Protein AF-A0A0B6ZJZ0-F1 (afdb_monomer)

Secondary structure (DSSP, 8-state):
-HHHHHHHHHHHHHHHHHHHHHHHHHHHHHHHHHHHHHHHHHHHHHHHHHHHHHHHHHHHHHHHTTSSS------------PPPPP-----------------------------HHHHHHHSHHHHHHHHHHHHHHHHHHHHHHHHHHHSS-PPP----TT--HHHHHHHHHHHHHGGGS-------HHHHHHHHHHHHHHHHS-----S--SS-------TTGGGG--SS--S----EEEEETTEEEEPP--

Radius of gyration: 42.78 Å; Cα contacts (8 Å, |Δi|>4): 34; chains: 1; bounding box: 79×62×147 Å

pLDDT: mean 70.35, std 21.59, range [28.28, 96.56]

Organism: NCBI:txid1028688

Foldseek 3Di:
DVVVVVVVVVVVVVVVVVVVVVVVVVVVVVVVVVVVVVVVVVVVVVVVVVVVVVVVVVVVVVVVVVPDDDDDDDDDDDDDDDDDDDDDDDDDDDDDDDDDDDDDDPPPPPDPPQPPVNVVCVDPVNVVVVVVVVVVVVVVVVVQCVDVVPDVDDDDDDDDPPDDPVRVVVVVVCVVCVVVPDDPPDCDVVNVVVVVVVVVVVVPPPPPPPPDPDDDPDDPDDPCPVVPPDPDPDPDDQDWDCPDPPDIDRDDDD

Solvent-accessible surface area (backbone atoms only — not comparable to full-atom values): 16770 Å² total; per-residue (Å²): 113,73,67,64,54,54,53,50,52,52,52,53,53,48,53,52,53,51,53,51,50,51,52,53,53,51,52,51,51,51,50,50,52,55,48,54,51,53,50,52,50,52,53,51,56,50,50,51,50,50,53,51,50,52,51,51,50,57,52,56,54,59,58,58,73,71,71,80,81,81,90,87,81,91,84,84,89,84,80,88,82,85,84,87,80,87,83,83,89,82,88,89,85,88,83,91,84,85,89,80,94,75,94,71,81,83,71,80,73,78,69,75,79,72,48,73,65,56,56,52,50,69,35,70,68,44,46,55,49,50,52,50,50,53,51,45,53,53,52,48,53,52,50,51,51,54,47,50,74,75,40,97,57,78,87,86,83,82,83,62,94,86,50,53,73,67,57,52,50,52,53,50,51,54,59,67,43,56,86,71,56,82,75,72,89,70,87,45,71,68,55,51,52,50,54,49,51,52,52,50,50,60,71,67,51,76,83,81,79,83,81,78,92,83,87,76,98,81,74,90,77,63,88,68,65,77,83,68,76,82,76,87,85,55,97,78,70,78,48,67,41,79,83,47,92,97,42,81,40,84,46,76,95,124

Structure (mmCIF, N/CA/C/O backbone):
data_AF-A0A0B6ZJZ0-F1
#
_entry.id   AF-A0A0B6ZJZ0-F1
#
loop_
_atom_site.group_PDB
_atom_site.id
_atom_site.type_symbol
_atom_site.label_atom_id
_atom_site.label_alt_id
_atom_site.label_comp_id
_atom_site.label_asym_id
_atom_site.label_entity_id
_atom_site.label_seq_id
_atom_site.pdbx_PDB_ins_code
_atom_site.Cartn_x
_atom_site.Cartn_y
_atom_site.Cartn_z
_atom_site.occupancy
_atom_site.B_iso_or_equiv
_atom_site.auth_seq_id
_atom_site.auth_comp_id
_atom_site.auth_asym_id
_atom_site.auth_atom_id
_atom_site.pdbx_PDB_model_num
ATOM 1 N N . MET A 1 1 ? 23.563 -2.157 -76.005 1.00 57.56 1 MET A N 1
ATOM 2 C CA . MET A 1 1 ? 24.097 -1.584 -74.747 1.00 57.56 1 MET A CA 1
ATOM 3 C C . MET A 1 1 ? 23.326 -0.360 -74.259 1.00 57.56 1 MET A C 1
ATOM 5 O O . MET A 1 1 ? 22.867 -0.411 -73.133 1.00 57.56 1 MET A O 1
ATOM 9 N N . LYS A 1 2 ? 23.088 0.682 -75.071 1.00 56.66 2 LYS A N 1
ATOM 10 C CA . LYS A 1 2 ? 22.465 1.944 -74.606 1.00 56.66 2 LYS A CA 1
ATOM 11 C C . LYS A 1 2 ? 21.063 1.828 -73.961 1.00 56.66 2 LYS A C 1
ATOM 13 O O . LYS A 1 2 ? 20.798 2.549 -73.013 1.00 56.66 2 LYS A O 1
ATOM 18 N N . ARG A 1 3 ? 20.193 0.904 -74.406 1.00 58.00 3 ARG A N 1
ATOM 19 C CA . ARG A 1 3 ? 18.860 0.687 -73.788 1.00 58.00 3 ARG A CA 1
ATOM 20 C C . ARG A 1 3 ? 18.915 0.150 -72.353 1.00 58.00 3 ARG A C 1
ATOM 22 O O . ARG A 1 3 ? 18.163 0.626 -71.523 1.00 58.00 3 ARG A O 1
ATOM 29 N N . ARG A 1 4 ? 19.832 -0.779 -72.054 1.00 63.31 4 ARG A N 1
ATOM 30 C CA . ARG A 1 4 ? 19.954 -1.372 -70.707 1.00 63.31 4 ARG A CA 1
ATOM 31 C C . ARG A 1 4 ? 20.495 -0.384 -69.671 1.00 63.31 4 ARG A C 1
ATOM 33 O O . ARG A 1 4 ? 20.166 -0.505 -68.504 1.00 63.31 4 ARG A O 1
ATOM 40 N N . VAL A 1 5 ? 21.312 0.578 -70.104 1.00 66.19 5 VAL A N 1
ATOM 41 C CA . VAL A 1 5 ? 21.825 1.647 -69.231 1.00 66.19 5 VAL A CA 1
ATOM 42 C C . VAL A 1 5 ? 20.705 2.637 -68.898 1.00 66.19 5 VAL A C 1
ATOM 44 O O . VAL A 1 5 ? 20.477 2.916 -67.733 1.00 66.19 5 VAL A O 1
ATOM 47 N N . LEU A 1 6 ? 19.921 3.053 -69.900 1.00 65.50 6 LEU A N 1
ATOM 48 C CA . LEU A 1 6 ? 18.738 3.899 -69.690 1.00 65.50 6 LEU A CA 1
ATOM 49 C C . LEU A 1 6 ? 17.677 3.235 -68.794 1.00 65.50 6 LEU A C 1
ATOM 51 O O . LEU A 1 6 ? 17.095 3.902 -67.950 1.00 65.50 6 LEU A O 1
ATOM 55 N N . GLU A 1 7 ? 17.436 1.930 -68.944 1.00 71.31 7 GLU A N 1
ATOM 56 C CA . GLU A 1 7 ? 16.511 1.184 -68.074 1.00 71.31 7 GLU A CA 1
ATOM 57 C C . GLU A 1 7 ? 17.023 1.073 -66.628 1.00 71.31 7 GLU A C 1
ATOM 59 O O . GLU A 1 7 ? 16.230 1.155 -65.692 1.00 71.31 7 GLU A O 1
ATOM 64 N N . ALA A 1 8 ? 18.337 0.924 -66.427 1.00 72.50 8 ALA A N 1
ATOM 65 C CA . ALA A 1 8 ? 18.936 0.908 -65.094 1.00 72.50 8 ALA A CA 1
ATOM 66 C C . ALA A 1 8 ? 18.857 2.284 -64.409 1.00 72.50 8 ALA A C 1
ATOM 68 O O . ALA A 1 8 ? 18.552 2.350 -63.219 1.00 72.50 8 ALA A O 1
ATOM 69 N N . ASP A 1 9 ? 19.054 3.370 -65.159 1.00 74.81 9 ASP A N 1
ATOM 70 C CA . ASP A 1 9 ? 18.952 4.738 -64.638 1.00 74.81 9 ASP A CA 1
ATOM 71 C C . ASP A 1 9 ? 17.509 5.104 -64.254 1.00 74.81 9 ASP A C 1
ATOM 73 O O . ASP A 1 9 ? 17.285 5.694 -63.197 1.00 74.81 9 ASP A O 1
ATOM 77 N N . VAL A 1 10 ? 16.518 4.694 -65.058 1.00 80.38 10 VAL A N 1
ATOM 78 C CA . VAL A 1 10 ? 15.089 4.881 -64.739 1.00 80.38 10 VAL A CA 1
ATOM 79 C C . VAL A 1 10 ? 14.702 4.082 -63.494 1.00 80.38 10 VAL A C 1
ATOM 81 O O . VAL A 1 10 ? 14.087 4.634 -62.585 1.00 80.38 10 VAL A O 1
ATOM 84 N N . LYS A 1 11 ? 15.138 2.822 -63.384 1.00 80.44 11 LYS A N 1
ATOM 85 C CA . LYS A 1 11 ? 14.854 1.982 -62.211 1.00 80.44 11 LYS A CA 1
ATOM 86 C C . LYS A 1 11 ? 15.496 2.526 -60.928 1.00 80.44 11 LYS A C 1
ATOM 88 O O . LYS A 1 11 ? 14.917 2.421 -59.851 1.00 80.44 11 LYS A O 1
ATOM 93 N N . ASN A 1 12 ? 16.679 3.131 -61.031 1.00 78.94 12 ASN A N 1
ATOM 94 C CA . ASN A 1 12 ? 17.350 3.775 -59.901 1.00 78.94 12 ASN A CA 1
ATOM 95 C C . ASN A 1 12 ? 16.649 5.088 -59.489 1.00 78.94 12 ASN A C 1
ATOM 97 O O . ASN A 1 12 ? 16.501 5.376 -58.301 1.00 78.94 12 ASN A O 1
ATOM 101 N N . GLN A 1 13 ? 16.143 5.865 -60.456 1.00 76.50 13 GLN A N 1
ATOM 102 C CA . GLN A 1 13 ? 15.297 7.028 -60.162 1.00 76.50 13 GLN A CA 1
ATOM 103 C C . GLN A 1 13 ? 13.972 6.634 -59.499 1.00 76.50 13 GLN A C 1
ATOM 105 O O . GLN A 1 13 ? 13.567 7.282 -58.536 1.00 76.50 13 GLN A O 1
ATOM 110 N N . GLU A 1 14 ? 13.324 5.562 -59.954 1.00 82.00 14 GLU A N 1
ATOM 111 C CA . GLU A 1 14 ? 12.090 5.047 -59.351 1.00 82.00 14 GLU A CA 1
ATOM 112 C C . GLU A 1 14 ? 12.315 4.553 -57.917 1.00 82.00 14 GLU A C 1
ATOM 114 O O . GLU A 1 14 ? 11.553 4.925 -57.029 1.00 82.00 14 GLU A O 1
ATOM 119 N N . ALA A 1 15 ? 13.407 3.824 -57.655 1.00 82.25 15 ALA A N 1
ATOM 120 C CA . ALA A 1 15 ? 13.757 3.371 -56.307 1.00 82.25 15 ALA A CA 1
ATOM 121 C C . ALA A 1 15 ? 14.009 4.538 -55.333 1.00 82.25 15 ALA A C 1
ATOM 123 O O . ALA A 1 15 ? 13.606 4.480 -54.171 1.00 82.25 15 ALA A O 1
ATOM 124 N N . ARG A 1 16 ? 14.623 5.635 -55.802 1.00 80.56 16 ARG A N 1
ATOM 125 C CA . ARG A 1 16 ? 14.784 6.858 -54.995 1.00 80.56 16 ARG A CA 1
ATOM 126 C C . ARG A 1 16 ? 13.447 7.523 -54.671 1.00 80.56 16 ARG A C 1
ATOM 128 O O . ARG A 1 16 ? 13.239 7.921 -53.529 1.00 80.56 16 ARG A O 1
ATOM 135 N N . ILE A 1 17 ? 12.552 7.632 -55.653 1.00 85.38 17 ILE A N 1
ATOM 136 C CA . ILE A 1 17 ? 11.227 8.246 -55.473 1.00 85.38 17 ILE A CA 1
ATOM 137 C C . ILE A 1 17 ? 10.349 7.386 -54.554 1.00 85.38 17 ILE A C 1
ATOM 139 O O . ILE A 1 17 ? 9.601 7.917 -53.735 1.00 85.38 17 ILE A O 1
ATOM 143 N N . GLU A 1 18 ? 10.434 6.062 -54.663 1.00 84.06 18 GLU A N 1
ATOM 144 C CA . GLU A 1 18 ? 9.687 5.137 -53.812 1.00 84.06 18 GLU A CA 1
ATOM 145 C C . GLU A 1 18 ? 10.181 5.168 -52.359 1.00 84.06 18 GLU A C 1
ATOM 147 O O . GLU A 1 18 ? 9.358 5.242 -51.446 1.00 84.06 18 GLU A O 1
ATOM 152 N N . GLY A 1 19 ? 11.497 5.235 -52.133 1.00 84.19 19 GLY A N 1
ATOM 153 C CA . GLY A 1 19 ? 12.059 5.421 -50.792 1.00 84.19 19 GLY A CA 1
ATOM 154 C C . GLY A 1 19 ? 11.643 6.748 -50.146 1.00 84.19 19 GLY A C 1
ATOM 155 O O . GLY A 1 19 ? 11.281 6.786 -48.972 1.00 84.19 19 GLY A O 1
ATOM 156 N N . GLU A 1 20 ? 11.618 7.839 -50.915 1.00 84.62 20 GLU A N 1
ATOM 157 C CA . GLU A 1 20 ? 11.159 9.144 -50.421 1.00 84.62 20 GLU A CA 1
ATOM 158 C C . GLU A 1 20 ? 9.655 9.134 -50.090 1.00 84.62 20 GLU A C 1
ATOM 160 O O . GLU A 1 20 ? 9.242 9.658 -49.056 1.00 84.62 20 GLU A O 1
ATOM 165 N N . ARG A 1 21 ? 8.832 8.447 -50.894 1.00 87.81 21 ARG A N 1
ATOM 166 C CA . ARG A 1 21 ? 7.401 8.242 -50.604 1.00 87.81 21 ARG A CA 1
ATOM 167 C C . ARG A 1 21 ? 7.161 7.424 -49.339 1.00 87.81 21 ARG A C 1
ATOM 169 O O . ARG A 1 21 ? 6.240 7.746 -48.592 1.00 87.81 21 ARG A O 1
ATOM 176 N N . GLN A 1 22 ? 7.965 6.391 -49.090 1.00 83.81 22 GLN A N 1
ATOM 177 C CA . GLN A 1 22 ? 7.858 5.588 -47.869 1.00 83.81 22 GLN A CA 1
ATOM 178 C C . GLN A 1 22 ? 8.183 6.416 -46.623 1.00 83.81 22 GLN A C 1
ATOM 180 O O . GLN A 1 22 ? 7.431 6.363 -45.653 1.00 83.81 22 GLN A O 1
ATOM 185 N N . ARG A 1 23 ? 9.221 7.260 -46.681 1.00 87.31 23 ARG A N 1
ATOM 186 C CA . ARG A 1 23 ? 9.562 8.178 -45.582 1.00 87.31 23 ARG A CA 1
ATOM 187 C C . ARG A 1 23 ? 8.456 9.189 -45.291 1.00 87.31 23 ARG A C 1
ATOM 189 O O . ARG A 1 23 ? 8.123 9.405 -44.132 1.00 87.31 23 ARG A O 1
ATOM 196 N N . ILE A 1 24 ? 7.853 9.771 -46.329 1.00 90.25 24 ILE A N 1
ATOM 197 C CA . ILE A 1 24 ? 6.736 10.717 -46.168 1.00 90.25 24 ILE A CA 1
ATOM 198 C C . ILE A 1 24 ? 5.527 10.028 -45.520 1.00 90.25 24 ILE A C 1
ATOM 200 O O . ILE A 1 24 ? 4.909 10.592 -44.620 1.00 90.25 24 ILE A O 1
ATOM 204 N N . LEU A 1 25 ? 5.210 8.798 -45.937 1.00 90.69 25 LEU A N 1
ATOM 205 C CA . LEU A 1 25 ? 4.110 8.023 -45.362 1.00 90.69 25 LEU A CA 1
ATOM 206 C C . LEU A 1 25 ? 4.360 7.690 -43.882 1.00 90.69 25 LEU A C 1
ATOM 208 O O . LEU A 1 25 ? 3.442 7.742 -43.069 1.00 90.69 25 LEU A O 1
ATOM 212 N N . GLU A 1 26 ? 5.594 7.344 -43.522 1.00 88.75 26 GLU A N 1
ATOM 213 C CA . GLU A 1 26 ? 5.973 7.034 -42.143 1.00 88.75 26 GLU A CA 1
ATOM 214 C C . GLU A 1 26 ? 5.933 8.279 -41.244 1.00 88.75 26 GLU A C 1
ATOM 216 O O . GLU A 1 26 ? 5.357 8.230 -40.157 1.00 88.75 26 GLU A O 1
ATOM 221 N N . GLU A 1 27 ? 6.425 9.423 -41.728 1.00 90.12 27 GLU A N 1
ATOM 222 C CA . GLU A 1 27 ? 6.302 10.707 -41.029 1.00 90.12 27 GLU A CA 1
ATOM 223 C C . GLU A 1 27 ? 4.839 11.130 -40.829 1.00 90.12 27 GLU A C 1
ATOM 225 O O . GLU A 1 27 ? 4.487 11.667 -39.778 1.00 90.12 27 GLU A O 1
ATOM 230 N N . GLU A 1 28 ? 3.966 10.886 -41.809 1.00 90.56 28 GLU A N 1
ATOM 231 C CA . GLU A 1 28 ? 2.532 11.170 -41.693 1.00 90.56 28 GLU A CA 1
ATOM 232 C C . GLU A 1 28 ? 1.855 10.258 -40.658 1.00 90.56 28 GLU A C 1
ATOM 234 O O . GLU A 1 28 ? 1.052 10.728 -39.849 1.00 90.56 28 GLU A O 1
ATOM 239 N N . ARG A 1 29 ? 2.229 8.971 -40.606 1.00 91.25 29 ARG A N 1
ATOM 240 C CA . ARG A 1 29 ? 1.744 8.039 -39.573 1.00 91.25 29 ARG A CA 1
ATOM 241 C C . ARG A 1 29 ? 2.210 8.443 -38.179 1.00 91.25 29 ARG A C 1
ATOM 243 O O . ARG A 1 29 ? 1.407 8.394 -37.250 1.00 91.25 29 ARG A O 1
ATOM 250 N N . LEU A 1 30 ? 3.459 8.883 -38.043 1.00 91.94 30 LEU A N 1
ATOM 251 C CA . LEU A 1 30 ? 4.007 9.349 -36.771 1.00 91.94 30 LEU A CA 1
ATOM 252 C C . LEU A 1 30 ? 3.313 10.636 -36.296 1.00 91.94 30 LEU A C 1
ATOM 254 O O . LEU A 1 30 ? 2.947 10.750 -35.129 1.00 91.94 30 LEU A O 1
ATOM 258 N N . LYS A 1 31 ? 3.072 11.590 -37.207 1.00 91.94 31 LYS A N 1
ATOM 259 C CA . LYS A 1 31 ? 2.326 12.822 -36.898 1.00 91.94 31 LYS A CA 1
ATOM 260 C C . LYS A 1 31 ? 0.897 12.525 -36.464 1.00 91.94 31 LYS A C 1
ATOM 262 O O . LYS A 1 31 ? 0.447 13.095 -35.476 1.00 91.94 31 LYS A O 1
ATOM 267 N N . LYS A 1 32 ? 0.217 11.609 -37.157 1.00 93.56 32 LYS A N 1
ATOM 268 C CA . LYS A 1 32 ? -1.142 11.198 -36.802 1.00 93.56 32 LYS A CA 1
ATOM 269 C C . LYS A 1 32 ? -1.198 10.524 -35.428 1.00 93.56 32 LYS A C 1
ATOM 271 O O . LYS A 1 32 ? -2.075 10.856 -34.643 1.00 93.56 32 LYS A O 1
ATOM 276 N N . ALA A 1 33 ? -0.244 9.645 -35.115 1.00 92.06 33 ALA A N 1
ATOM 277 C CA . ALA A 1 33 ? -0.156 9.011 -33.798 1.00 92.06 33 ALA A CA 1
ATOM 278 C C . ALA A 1 33 ? 0.090 10.038 -32.678 1.00 92.06 33 ALA A C 1
ATOM 280 O O . ALA A 1 33 ? -0.565 9.993 -31.643 1.00 92.06 33 ALA A O 1
ATOM 281 N N . MET A 1 34 ? 0.975 11.013 -32.909 1.00 91.38 34 MET A N 1
ATOM 282 C CA . MET A 1 34 ? 1.235 12.091 -31.948 1.00 91.38 34 MET A CA 1
ATOM 283 C C . MET A 1 34 ? 0.016 13.009 -31.750 1.00 91.38 34 MET A C 1
ATOM 285 O O . MET A 1 34 ? -0.198 13.529 -30.657 1.00 91.38 34 MET A O 1
ATOM 289 N N . GLU A 1 35 ? -0.766 13.263 -32.800 1.00 91.88 35 GLU A N 1
ATOM 290 C CA . GLU A 1 35 ? -1.995 14.058 -32.711 1.00 91.88 35 GLU A CA 1
ATOM 291 C C . GLU A 1 35 ? -3.098 13.317 -31.944 1.00 91.88 35 GLU A C 1
ATOM 293 O O . GLU A 1 35 ? -3.709 13.905 -31.055 1.00 91.88 35 GLU A O 1
ATOM 298 N N . GLU A 1 36 ? -3.275 12.020 -32.204 1.00 91.06 36 GLU A N 1
ATOM 299 C CA . GLU A 1 36 ? -4.212 11.150 -31.480 1.00 91.06 36 GLU A CA 1
ATOM 300 C C . GLU A 1 36 ? -3.843 11.027 -29.992 1.00 91.06 36 GLU A C 1
ATOM 302 O O . GLU A 1 36 ? -4.708 11.100 -29.121 1.00 91.06 36 GLU A O 1
ATOM 307 N N . GLU A 1 37 ? -2.551 10.934 -29.671 1.00 89.50 37 GLU A N 1
ATOM 308 C CA . GLU A 1 37 ? -2.076 10.923 -28.286 1.00 89.50 37 GLU A CA 1
ATOM 309 C C . GLU A 1 37 ? -2.297 12.270 -27.581 1.00 89.50 37 GLU A C 1
ATOM 311 O O . GLU A 1 37 ? -2.734 12.303 -26.431 1.00 89.50 37 GLU A O 1
ATOM 316 N N . LYS A 1 38 ? -2.087 13.394 -28.279 1.00 91.69 38 LYS A N 1
ATOM 317 C CA . LYS A 1 38 ? -2.411 14.730 -27.750 1.00 91.69 38 LYS A CA 1
ATOM 318 C C . LYS A 1 38 ? -3.908 14.919 -27.523 1.00 91.69 38 LYS A C 1
ATOM 320 O O . LYS A 1 38 ? -4.286 15.566 -26.550 1.00 91.69 38 LYS A O 1
ATOM 325 N N . GLU A 1 39 ? -4.756 14.400 -28.405 1.00 92.62 39 GLU A N 1
ATOM 326 C CA . GLU A 1 39 ? -6.210 14.439 -28.232 1.00 92.62 39 GLU A CA 1
ATOM 327 C C . GLU A 1 39 ? -6.643 13.577 -27.042 1.00 92.62 39 GLU A C 1
ATOM 329 O O . GLU A 1 39 ? -7.400 14.040 -26.189 1.00 92.62 39 GLU A O 1
ATOM 334 N N . ARG A 1 40 ? -6.074 12.374 -26.909 1.00 89.94 40 ARG A N 1
ATOM 335 C CA . ARG A 1 40 ? -6.298 11.498 -25.755 1.00 89.94 40 ARG A CA 1
ATOM 336 C C . ARG A 1 40 ? -5.865 12.152 -24.443 1.00 89.94 40 ARG A C 1
ATOM 338 O O . ARG A 1 40 ? -6.597 12.065 -23.463 1.00 89.94 40 ARG A O 1
ATOM 345 N N . GLN A 1 41 ? -4.729 12.847 -24.431 1.00 87.12 41 GLN A N 1
ATOM 346 C CA . GLN A 1 41 ? -4.270 13.580 -23.252 1.00 87.12 41 GLN A CA 1
ATOM 347 C C . GLN A 1 41 ? -5.219 14.732 -22.893 1.00 87.12 41 GLN A C 1
ATOM 349 O O . GLN A 1 41 ? -5.564 14.899 -21.731 1.00 87.12 41 GLN A O 1
ATOM 354 N N . ARG A 1 42 ? -5.715 15.484 -23.884 1.00 91.94 42 ARG A N 1
ATOM 355 C CA . ARG A 1 42 ? -6.694 16.558 -23.647 1.00 91.94 42 ARG A CA 1
ATOM 356 C C . ARG A 1 42 ? -8.008 16.050 -23.060 1.00 91.94 42 ARG A C 1
ATOM 358 O O . ARG A 1 42 ? -8.566 16.726 -22.204 1.00 91.94 42 ARG A O 1
ATOM 365 N N . LEU A 1 43 ? -8.489 14.891 -23.512 1.00 92.56 43 LEU A N 1
ATOM 366 C CA . LEU A 1 43 ? -9.698 14.272 -22.964 1.00 92.56 43 LEU A CA 1
ATOM 367 C C . LEU A 1 43 ? -9.505 13.854 -21.501 1.00 92.56 43 LEU A C 1
ATOM 369 O O . LEU A 1 43 ? -10.396 14.085 -20.690 1.00 92.56 43 LEU A O 1
ATOM 373 N N . LEU A 1 44 ? -8.337 13.302 -21.156 1.00 90.94 44 LEU A N 1
ATOM 374 C CA . LEU A 1 44 ? -8.000 12.959 -19.771 1.00 90.94 44 LEU A CA 1
ATOM 375 C C . LEU A 1 44 ? -7.916 14.207 -18.881 1.00 90.94 44 LEU A C 1
ATOM 377 O O . LEU A 1 44 ? -8.492 14.217 -17.798 1.00 90.94 44 LEU A O 1
ATOM 381 N N . ASP A 1 45 ? -7.276 15.279 -19.356 1.00 90.12 45 ASP A N 1
ATOM 382 C CA . ASP A 1 45 ? -7.175 16.540 -18.610 1.00 90.12 45 ASP A CA 1
ATOM 383 C C . ASP A 1 45 ? -8.559 17.209 -18.411 1.00 90.12 45 ASP A C 1
ATOM 385 O O . ASP A 1 45 ? -8.799 17.891 -17.410 1.00 90.12 45 ASP A O 1
ATOM 389 N N . GLU A 1 46 ? -9.483 17.051 -19.368 1.00 90.56 46 GLU A N 1
ATOM 390 C CA . GLU A 1 46 ? -10.865 17.542 -19.265 1.00 90.56 46 GLU A CA 1
ATOM 391 C C . GLU A 1 46 ? -11.701 16.701 -18.287 1.00 90.56 46 GLU A C 1
ATOM 393 O O . GLU A 1 46 ? -12.448 17.264 -17.482 1.00 90.56 46 GLU A O 1
ATOM 398 N N . GLU A 1 47 ? -11.534 15.377 -18.296 1.00 88.94 47 GLU A N 1
ATOM 399 C CA . GLU A 1 47 ? -12.164 14.460 -17.339 1.00 88.94 47 GLU A CA 1
ATOM 400 C C . GLU A 1 47 ? -11.665 14.704 -15.906 1.00 88.94 47 GLU A C 1
ATOM 402 O O . GLU A 1 47 ? -12.472 14.785 -14.978 1.00 88.94 47 GLU A O 1
ATOM 407 N N . GLU A 1 48 ? -10.359 14.915 -15.722 1.00 88.12 48 GLU A N 1
ATOM 408 C CA . GLU A 1 48 ? -9.767 15.240 -14.421 1.00 88.12 48 GLU A CA 1
ATOM 409 C C . GLU A 1 48 ? -10.305 16.572 -13.879 1.00 88.12 48 GLU A C 1
ATOM 411 O O . GLU A 1 48 ? -10.735 16.647 -12.725 1.00 88.12 48 GLU A O 1
ATOM 416 N N . LYS A 1 49 ? -10.395 17.606 -14.726 1.00 90.88 49 LYS A N 1
ATOM 417 C CA . LYS A 1 49 ? -11.024 18.883 -14.350 1.00 90.88 49 LYS A CA 1
ATOM 418 C C . LYS A 1 49 ? -12.504 18.743 -14.015 1.00 90.88 49 LYS A C 1
ATOM 420 O O . LYS A 1 49 ? -12.976 19.410 -13.094 1.00 90.88 49 LYS A O 1
ATOM 425 N N . ALA A 1 50 ? -13.249 17.911 -14.741 1.00 89.88 50 ALA A N 1
ATOM 426 C CA . ALA A 1 50 ? -14.658 17.663 -14.450 1.00 89.88 50 ALA A CA 1
ATOM 427 C C . ALA A 1 50 ? -14.836 16.946 -13.101 1.00 89.88 50 ALA A C 1
ATOM 429 O O . ALA A 1 50 ? -15.726 17.305 -12.327 1.00 89.88 50 ALA A O 1
ATOM 430 N N . LEU A 1 51 ? -13.962 15.984 -12.786 1.00 87.31 51 LEU A N 1
ATOM 431 C CA . LEU A 1 51 ? -13.950 15.286 -11.502 1.00 87.31 51 LEU A CA 1
ATOM 432 C C . LEU A 1 51 ? -13.588 16.234 -10.348 1.00 87.31 51 LEU A C 1
ATOM 434 O O . LEU A 1 51 ? -14.226 16.202 -9.295 1.00 87.31 51 LEU A O 1
ATOM 438 N N . GLU A 1 52 ? -12.596 17.106 -10.543 1.00 86.31 52 GLU A N 1
ATOM 439 C CA . GLU A 1 52 ? -12.193 18.093 -9.539 1.00 86.31 52 GLU A CA 1
ATOM 440 C C . GLU A 1 52 ? -13.290 19.141 -9.296 1.00 86.31 52 GLU A C 1
ATOM 442 O O . GLU A 1 52 ? -13.601 19.447 -8.143 1.00 86.31 52 GLU A O 1
ATOM 447 N N . ALA A 1 53 ? -13.954 19.618 -10.354 1.00 89.25 53 ALA A N 1
ATOM 448 C CA . ALA A 1 53 ? -15.104 20.512 -10.241 1.00 89.25 53 ALA A CA 1
ATOM 449 C C . ALA A 1 53 ? -16.286 19.842 -9.517 1.00 89.25 53 ALA A C 1
ATOM 451 O O . ALA A 1 53 ? -16.884 20.451 -8.632 1.00 89.25 53 ALA A O 1
ATOM 452 N N . ALA A 1 54 ? -16.586 18.574 -9.820 1.00 85.94 54 ALA A N 1
ATOM 453 C CA . ALA A 1 54 ? -17.619 17.811 -9.118 1.00 85.94 54 ALA A CA 1
ATOM 454 C C . ALA A 1 54 ? -17.275 17.601 -7.632 1.00 85.94 54 ALA A C 1
ATOM 456 O O . ALA A 1 54 ? -18.155 17.655 -6.771 1.00 85.94 54 ALA A O 1
ATOM 457 N N . ARG A 1 55 ? -15.990 17.409 -7.311 1.00 82.75 55 ARG A N 1
ATOM 458 C CA . ARG A 1 55 ? -15.499 17.292 -5.931 1.00 82.75 55 ARG A CA 1
ATOM 459 C C . ARG A 1 55 ? -15.611 18.613 -5.168 1.00 82.75 55 ARG A C 1
ATOM 461 O O . ARG A 1 55 ? -16.013 18.594 -4.007 1.00 82.75 55 ARG A O 1
ATOM 468 N N . GLN A 1 56 ? -15.285 19.742 -5.800 1.00 79.56 56 GLN A N 1
ATOM 469 C CA . GLN A 1 56 ? -15.462 21.072 -5.207 1.00 79.56 56 GLN A CA 1
ATOM 470 C C . GLN A 1 56 ? -16.945 21.403 -5.009 1.00 79.56 56 GLN A C 1
ATOM 472 O O . GLN A 1 56 ? -17.325 21.854 -3.933 1.00 79.56 56 GLN A O 1
ATOM 477 N N . GLU A 1 57 ? -17.807 21.091 -5.981 1.00 81.94 57 GLU A N 1
ATOM 478 C CA . GLU A 1 57 ? -19.254 21.287 -5.848 1.00 81.94 57 GLU A CA 1
ATOM 479 C C . GLU A 1 57 ? -19.854 20.415 -4.729 1.00 81.94 57 GLU A C 1
ATOM 481 O O . GLU A 1 57 ? -20.715 20.871 -3.975 1.00 81.94 57 GLU A O 1
ATOM 486 N N . ALA A 1 58 ? -19.385 19.173 -4.569 1.00 75.44 58 ALA A N 1
ATOM 487 C CA . ALA A 1 58 ? -19.788 18.313 -3.458 1.00 75.44 58 ALA A CA 1
ATOM 488 C C . ALA A 1 58 ? -19.372 18.888 -2.091 1.00 75.44 58 ALA A C 1
ATOM 490 O O . ALA A 1 58 ? -20.131 18.775 -1.127 1.00 75.44 58 ALA A O 1
ATOM 491 N N . LEU A 1 59 ? -18.209 19.544 -2.018 1.00 73.38 59 LEU A N 1
ATOM 492 C CA . LEU A 1 59 ? -17.736 20.230 -0.816 1.00 73.38 59 LEU A CA 1
ATOM 493 C C . LEU A 1 59 ? -18.587 21.477 -0.506 1.00 73.38 59 LEU A C 1
ATOM 495 O O . LEU A 1 59 ? -19.034 21.657 0.621 1.00 73.38 59 LEU A O 1
ATOM 499 N N . GLU A 1 60 ? -18.900 22.296 -1.515 1.00 72.88 60 GLU A N 1
ATOM 500 C CA . GLU A 1 60 ? -19.729 23.500 -1.344 1.00 72.88 60 GLU A CA 1
ATOM 501 C C . GLU A 1 60 ? -21.192 23.187 -0.987 1.00 72.88 60 GLU A C 1
ATOM 503 O O . GLU A 1 60 ? -21.860 23.980 -0.315 1.00 72.88 60 GLU A O 1
ATOM 508 N N . ARG A 1 61 ? -21.721 22.034 -1.419 1.00 65.44 61 ARG A N 1
ATOM 509 C CA . ARG A 1 61 ? -23.050 21.559 -0.994 1.00 65.44 61 ARG A CA 1
ATOM 510 C C . ARG A 1 61 ? -23.070 21.145 0.479 1.00 65.44 61 ARG A C 1
ATOM 512 O O . ARG A 1 61 ? -24.091 21.347 1.127 1.00 65.44 61 ARG A O 1
ATOM 519 N N . HIS A 1 62 ? -21.957 20.642 1.012 1.00 56.88 62 HIS A N 1
ATOM 520 C CA . HIS A 1 62 ? -21.828 20.293 2.429 1.00 56.88 62 HIS A CA 1
ATOM 521 C C . HIS A 1 62 ? -21.809 21.539 3.338 1.00 56.88 62 HIS A C 1
ATOM 523 O O . HIS A 1 62 ? -22.366 21.507 4.432 1.00 56.88 62 HIS A O 1
ATOM 529 N N . ASP A 1 63 ? -21.269 22.669 2.868 1.00 51.12 63 ASP A N 1
ATOM 530 C CA . ASP A 1 63 ? -21.261 23.930 3.631 1.00 51.12 63 ASP A CA 1
ATOM 531 C C . ASP A 1 63 ? -22.600 24.696 3.576 1.00 51.12 63 ASP A C 1
ATOM 533 O O . ASP A 1 63 ? -22.916 25.487 4.470 1.00 51.12 63 ASP A O 1
ATOM 537 N N . ARG A 1 64 ? -23.441 24.452 2.561 1.00 52.44 64 ARG A N 1
ATOM 538 C CA . ARG A 1 64 ? -24.764 25.095 2.449 1.00 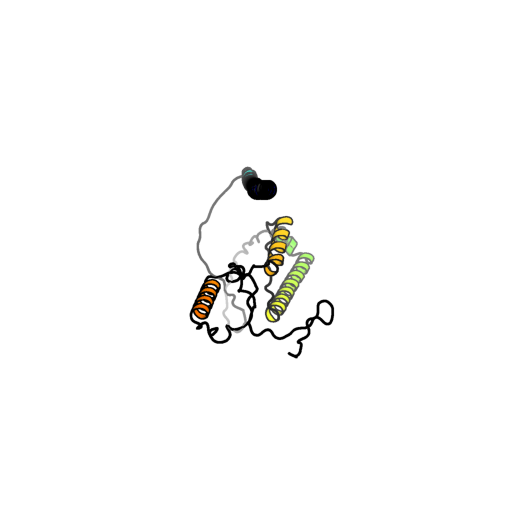52.44 64 ARG A CA 1
ATOM 539 C C . ARG A 1 64 ? -25.818 24.514 3.396 1.00 52.44 64 ARG A C 1
ATOM 541 O O . ARG A 1 64 ? -26.664 25.278 3.856 1.00 52.44 64 ARG A O 1
ATOM 548 N N . ASP A 1 65 ? -25.736 23.231 3.746 1.00 42.44 65 ASP A N 1
ATOM 549 C CA . ASP A 1 65 ? -26.636 22.603 4.732 1.00 42.44 65 ASP A CA 1
ATOM 550 C C . ASP A 1 65 ? -26.246 22.905 6.194 1.00 42.44 65 ASP A C 1
ATOM 552 O O . ASP A 1 65 ? -27.046 22.702 7.105 1.00 42.44 65 ASP A O 1
ATOM 556 N N . ALA A 1 66 ? -25.064 23.483 6.436 1.00 46.31 66 ALA A N 1
ATOM 557 C CA . ALA A 1 66 ? -24.653 23.955 7.762 1.00 46.31 66 ALA A CA 1
ATOM 558 C C . ALA A 1 66 ? -25.213 25.349 8.125 1.00 46.31 66 ALA A C 1
ATOM 560 O O . ALA A 1 66 ? -24.992 25.830 9.236 1.00 46.31 66 ALA A O 1
ATOM 561 N N . THR A 1 67 ? -25.951 26.012 7.220 1.00 39.44 67 THR A N 1
ATOM 562 C CA . THR A 1 67 ? -26.400 27.405 7.413 1.00 39.44 67 THR A CA 1
ATOM 563 C C . THR A 1 67 ? -27.924 27.572 7.512 1.00 39.44 67 THR A C 1
ATOM 565 O O . THR A 1 67 ? -28.452 28.566 7.034 1.00 39.44 67 THR A O 1
ATOM 568 N N . THR A 1 68 ? -28.658 26.660 8.162 1.00 47.34 68 THR A N 1
ATOM 569 C CA . THR A 1 68 ? -29.974 26.983 8.768 1.00 47.34 68 THR A CA 1
ATOM 570 C C . THR A 1 68 ? -30.315 26.058 9.948 1.00 47.34 68 THR A C 1
ATOM 572 O O . THR A 1 68 ? -31.061 25.100 9.773 1.00 47.34 68 THR A O 1
ATOM 575 N N . ALA A 1 69 ? -29.783 26.349 11.137 1.00 36.75 69 ALA A N 1
ATOM 576 C CA . ALA A 1 69 ? -30.380 26.100 12.466 1.00 36.75 69 ALA A CA 1
ATOM 577 C C . ALA A 1 69 ? -29.328 26.500 13.525 1.00 36.75 69 ALA A C 1
ATOM 579 O O . ALA A 1 69 ? -28.351 25.797 13.730 1.00 36.75 69 ALA A O 1
ATOM 580 N N . ASP A 1 70 ? -29.305 27.761 13.946 1.00 34.31 70 ASP A N 1
ATOM 581 C CA . ASP A 1 70 ? -29.931 28.264 15.183 1.00 34.31 70 ASP A CA 1
ATOM 582 C C . ASP A 1 70 ? -28.940 28.263 16.379 1.00 34.31 70 ASP A C 1
ATOM 584 O O . ASP A 1 70 ? -28.650 27.237 16.981 1.00 34.31 70 ASP A O 1
ATOM 588 N N . THR A 1 71 ? -28.336 29.441 16.601 1.00 34.19 71 THR A N 1
ATOM 589 C CA . THR A 1 71 ? -28.157 30.194 17.870 1.00 34.19 71 THR A CA 1
ATOM 590 C C . THR A 1 71 ? -28.226 29.388 19.195 1.00 34.19 71 THR A C 1
ATOM 592 O O . THR A 1 71 ? -29.197 28.680 19.406 1.00 34.19 71 THR A O 1
ATOM 595 N N . ILE A 1 72 ? -27.347 29.458 20.221 1.00 43.53 72 ILE A N 1
ATOM 596 C CA . ILE A 1 72 ? -26.627 30.528 20.977 1.00 43.53 72 ILE A CA 1
ATOM 597 C C . ILE A 1 72 ? -25.581 29.814 21.937 1.00 43.53 72 ILE A C 1
ATOM 599 O O . ILE A 1 72 ? -25.635 28.591 22.025 1.00 43.53 72 ILE A O 1
ATOM 603 N N . PRO A 1 73 ? -24.743 30.477 22.781 1.00 44.47 73 PRO A N 1
ATOM 604 C CA . PRO A 1 73 ? -23.402 31.036 22.547 1.00 44.47 73 PRO A CA 1
ATOM 605 C C . PRO A 1 73 ? -22.236 30.428 23.382 1.00 44.47 73 PRO A C 1
ATOM 607 O O . PRO A 1 73 ? -22.413 29.871 24.458 1.00 44.47 73 PRO A O 1
ATOM 610 N N . SER A 1 74 ? -21.023 30.691 22.882 1.00 36.88 74 SER A N 1
ATOM 611 C CA . SER A 1 74 ? -19.791 31.119 23.580 1.00 36.88 74 SER A CA 1
ATOM 612 C C . SER A 1 74 ? -19.799 31.239 25.115 1.00 36.88 74 SER A C 1
ATOM 614 O O . SER A 1 74 ? -20.484 32.110 25.644 1.00 36.88 74 SER A O 1
ATOM 616 N N . ASP A 1 75 ? -18.880 30.526 25.778 1.00 28.28 75 ASP A N 1
ATOM 617 C CA . ASP A 1 75 ? -17.938 31.121 26.744 1.00 28.28 75 ASP A CA 1
ATOM 618 C C . ASP A 1 75 ? -16.797 30.151 27.109 1.00 28.28 75 ASP A C 1
ATOM 620 O O . ASP A 1 75 ? -17.017 28.948 27.234 1.00 28.28 75 ASP A O 1
ATOM 624 N N . GLY A 1 76 ? -15.596 30.691 27.344 1.00 30.50 76 GLY A N 1
ATOM 625 C CA . GLY A 1 76 ? -14.638 30.082 28.276 1.00 30.50 76 GLY A CA 1
ATOM 626 C C . GLY A 1 76 ? -13.333 29.538 27.697 1.00 30.50 76 GLY A C 1
ATOM 627 O O . GLY A 1 76 ? -13.163 28.342 27.494 1.00 30.50 76 GLY A O 1
ATOM 628 N N . GLU A 1 77 ? -12.371 30.436 27.540 1.00 35.34 77 GLU A N 1
ATOM 629 C CA . GLU A 1 77 ? -10.933 30.179 27.446 1.00 35.34 77 GLU A CA 1
ATOM 630 C C . GLU A 1 77 ? -10.422 29.371 28.659 1.00 35.34 77 GLU A C 1
ATOM 632 O O . GLU A 1 77 ? -10.821 29.655 29.788 1.00 35.34 77 GLU A O 1
ATOM 637 N N . SER A 1 78 ? -9.506 28.410 28.479 1.00 31.94 78 SER A N 1
ATOM 638 C CA . SER A 1 78 ? -8.394 28.172 29.426 1.00 31.94 78 SER A CA 1
ATOM 639 C C . SER A 1 78 ? -7.435 27.069 28.972 1.00 31.94 78 SER A C 1
ATOM 641 O O . SER A 1 78 ? -7.794 26.058 28.375 1.00 31.94 78 SER A O 1
ATOM 643 N N . GLU A 1 79 ? -6.173 27.346 29.262 1.00 36.44 79 GLU A N 1
ATOM 644 C CA . GLU A 1 79 ? -4.966 26.611 28.931 1.00 36.44 79 GLU A CA 1
ATOM 645 C C . GLU A 1 79 ? -4.714 25.384 29.834 1.00 36.44 79 GLU A C 1
ATOM 647 O O . GLU A 1 79 ? -5.181 25.329 30.965 1.00 36.44 79 GLU A O 1
ATOM 652 N N . LEU A 1 80 ? -3.836 24.492 29.344 1.00 33.97 80 LEU A N 1
ATOM 653 C CA . LEU A 1 80 ? -2.806 23.739 30.091 1.00 33.97 80 LEU A CA 1
ATOM 654 C C . LEU A 1 80 ? -3.222 22.837 31.280 1.00 33.97 80 LEU A C 1
ATOM 656 O O . LEU A 1 80 ? -3.592 23.303 32.351 1.00 33.97 80 LEU A O 1
ATOM 660 N N . GLY A 1 81 ? -2.921 21.532 31.177 1.00 30.50 81 GLY A N 1
ATOM 661 C CA . GLY A 1 81 ? -2.805 20.681 32.371 1.00 30.50 81 GLY A CA 1
ATOM 662 C C . GLY A 1 81 ? -2.713 19.171 32.137 1.00 30.50 81 GLY A C 1
ATOM 663 O O . GLY A 1 81 ? -3.717 18.490 32.003 1.00 30.50 81 GLY A O 1
ATOM 664 N N . THR A 1 82 ? -1.486 18.660 32.140 1.00 33.25 82 THR A N 1
ATOM 665 C CA . THR A 1 82 ? -1.018 17.257 32.215 1.00 33.25 82 THR A CA 1
ATOM 666 C C . THR A 1 82 ? -1.666 16.356 33.302 1.00 33.25 82 THR A C 1
ATOM 668 O O . THR A 1 82 ? -2.308 16.861 34.218 1.00 33.25 82 THR A O 1
ATOM 671 N N . PRO A 1 83 ? -1.482 15.012 33.228 1.00 36.78 83 PRO A N 1
ATOM 672 C CA . PRO A 1 83 ? -2.446 14.011 33.698 1.00 36.78 83 PRO A CA 1
ATOM 673 C C . PRO A 1 83 ? -2.375 13.642 35.189 1.00 36.78 83 PRO A C 1
ATOM 675 O O . PRO A 1 83 ? -1.317 13.629 35.817 1.00 36.78 83 PRO A O 1
ATOM 678 N N . ILE A 1 84 ? -3.544 13.251 35.701 1.00 30.67 84 ILE A N 1
ATOM 679 C CA . ILE A 1 84 ? -3.835 12.787 37.062 1.00 30.67 84 ILE A CA 1
ATOM 680 C C . ILE A 1 84 ? -3.191 11.413 37.318 1.00 30.67 84 ILE A C 1
ATOM 682 O O . ILE A 1 84 ? -3.510 10.429 36.652 1.00 30.67 84 ILE A O 1
ATOM 686 N N . GLN A 1 85 ? -2.308 11.346 38.320 1.00 32.44 85 GLN A N 1
ATOM 687 C CA . GLN A 1 85 ? -1.854 10.104 38.948 1.00 32.44 85 GLN A CA 1
ATOM 688 C C . GLN A 1 85 ? -2.813 9.719 40.081 1.00 32.44 85 GLN A C 1
ATOM 690 O O . GLN A 1 85 ? -3.079 10.507 40.985 1.00 32.44 85 GLN A O 1
ATOM 695 N N . VAL A 1 86 ? -3.301 8.484 40.029 1.00 36.66 86 VAL A N 1
ATOM 696 C CA . VAL A 1 86 ? -4.012 7.788 41.109 1.00 36.66 86 VAL A CA 1
ATOM 697 C C . VAL A 1 86 ? -3.044 7.399 42.233 1.00 36.66 86 VAL A C 1
ATOM 699 O O . VAL A 1 86 ? -1.999 6.818 41.933 1.00 36.66 86 VAL A O 1
ATOM 702 N N . PRO A 1 87 ? -3.412 7.578 43.515 1.00 37.41 87 PRO A N 1
ATOM 703 C CA . PRO A 1 87 ? -2.837 6.788 44.587 1.00 37.41 87 PRO A CA 1
ATOM 704 C C . PRO A 1 87 ? -3.848 5.799 45.179 1.00 37.41 87 PRO A C 1
ATOM 706 O O . PRO A 1 87 ? -5.012 6.096 45.438 1.00 37.41 87 PRO A O 1
ATOM 709 N N . SER A 1 88 ? -3.322 4.594 45.368 1.00 30.25 88 SER A N 1
ATOM 710 C CA . SER A 1 88 ? -3.900 3.419 46.004 1.00 30.25 88 SER A CA 1
ATOM 711 C C . SER A 1 88 ? -4.018 3.606 47.520 1.00 30.25 88 SER A C 1
ATOM 713 O O . SER A 1 88 ? -3.046 3.992 48.166 1.00 30.25 88 SER A O 1
ATOM 715 N N . ASN A 1 89 ? -5.167 3.243 48.092 1.00 31.36 89 ASN A N 1
ATOM 716 C CA . ASN A 1 89 ? -5.344 3.039 49.533 1.00 31.36 89 ASN A CA 1
ATOM 717 C C . ASN A 1 89 ? -4.714 1.709 49.973 1.00 31.36 89 ASN A C 1
ATOM 719 O O . ASN A 1 89 ? -5.005 0.688 49.351 1.00 31.36 89 ASN A O 1
ATOM 723 N N . VAL A 1 90 ? -3.965 1.708 51.084 1.00 34.59 90 VAL A N 1
ATOM 724 C CA . VAL A 1 90 ? -3.937 0.608 52.070 1.00 34.59 90 VAL A CA 1
ATOM 725 C C . VAL A 1 90 ? -3.732 1.207 53.474 1.00 34.59 90 VAL A C 1
ATOM 727 O O . VAL A 1 90 ? -2.948 2.137 53.643 1.00 34.59 90 VAL A O 1
ATOM 730 N N . LEU A 1 91 ? -4.506 0.669 54.417 1.00 32.88 91 LEU A N 1
ATOM 731 C CA . LEU A 1 91 ? -4.678 0.953 55.853 1.00 32.88 91 LEU A CA 1
ATOM 732 C C . LEU A 1 91 ? -3.404 0.551 56.661 1.00 32.88 91 LEU A C 1
ATOM 734 O O . LEU A 1 91 ? -2.536 -0.105 56.090 1.00 32.88 91 LEU A O 1
ATOM 738 N N . ASP A 1 92 ? -3.127 0.931 57.919 1.00 32.44 92 ASP A N 1
ATOM 739 C CA . ASP A 1 92 ? -3.927 0.932 59.158 1.00 32.44 92 ASP A CA 1
ATOM 740 C C . ASP A 1 92 ? -3.254 1.766 60.292 1.00 32.44 92 ASP A C 1
ATOM 742 O O . ASP A 1 92 ? -2.057 2.058 60.237 1.00 32.44 92 ASP A O 1
ATOM 746 N N . ASP A 1 93 ? -4.061 2.012 61.336 1.00 31.64 93 ASP A N 1
ATOM 747 C CA . ASP A 1 93 ? -3.773 2.148 62.785 1.00 31.64 93 ASP A CA 1
ATOM 748 C C . ASP A 1 93 ? -3.755 3.515 63.525 1.00 31.64 93 ASP A C 1
ATOM 750 O O . ASP A 1 93 ? -2.828 4.317 63.436 1.00 31.64 93 ASP A O 1
ATOM 754 N N . ASP A 1 94 ? -4.819 3.648 64.342 1.00 29.80 94 ASP A N 1
ATOM 755 C CA . ASP A 1 94 ? -4.953 4.122 65.735 1.00 29.80 94 ASP A CA 1
ATOM 756 C C . ASP A 1 94 ? -4.488 5.529 66.179 1.00 29.80 94 ASP A C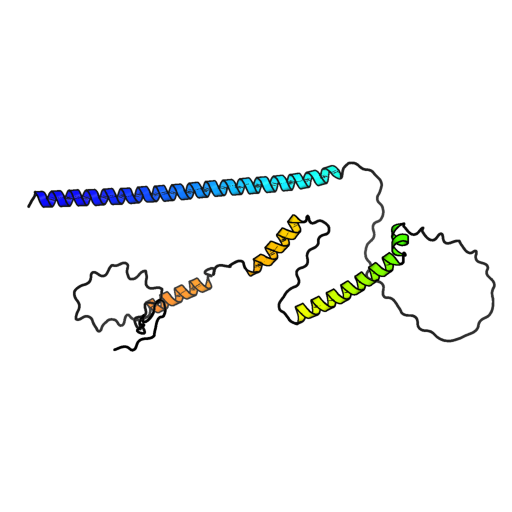 1
ATOM 758 O O . ASP A 1 94 ? -3.302 5.786 66.347 1.00 29.80 94 ASP A O 1
ATOM 762 N N . GLU A 1 95 ? -5.445 6.385 66.589 1.00 32.97 95 GLU A N 1
ATOM 763 C CA . GLU A 1 95 ? -5.618 6.771 68.010 1.00 32.97 95 GLU A CA 1
ATOM 764 C C . GLU A 1 95 ? -6.866 7.651 68.279 1.00 32.97 95 GLU A C 1
ATOM 766 O O . GLU A 1 95 ? -7.342 8.415 67.442 1.00 32.97 95 GLU A O 1
ATOM 771 N N . LYS A 1 96 ? -7.388 7.519 69.506 1.00 33.59 96 LYS A N 1
ATOM 772 C CA . LYS A 1 96 ? -8.579 8.151 70.107 1.00 33.59 96 LYS A CA 1
ATOM 773 C C . LYS A 1 96 ? -8.605 9.691 70.109 1.00 33.59 96 LYS A C 1
ATOM 775 O O . LYS A 1 96 ? -7.627 10.330 70.479 1.00 33.59 96 LYS A O 1
ATOM 780 N N . GLY A 1 97 ? -9.816 10.251 70.005 1.00 29.11 97 GLY A N 1
ATOM 781 C CA . GLY A 1 97 ? -10.166 11.584 70.518 1.00 29.11 97 GLY A CA 1
ATOM 782 C C . GLY A 1 97 ? -11.677 11.840 70.474 1.00 29.11 97 GLY A C 1
ATOM 783 O O . GLY A 1 97 ? -12.299 11.663 69.436 1.00 29.11 97 GLY A O 1
ATOM 784 N N . GLU A 1 98 ? -12.272 12.183 71.616 1.00 33.31 98 GLU A N 1
ATOM 785 C CA . GLU A 1 98 ? -13.715 12.367 71.826 1.00 33.31 98 GLU A CA 1
ATOM 786 C C . GLU A 1 98 ? -14.249 13.738 71.353 1.00 33.31 98 GLU A C 1
ATOM 788 O O . GLU A 1 98 ? -13.526 14.729 71.394 1.00 33.31 98 GLU A O 1
ATOM 793 N N . ASN A 1 99 ? -15.568 13.768 71.098 1.00 29.33 99 ASN A N 1
ATOM 794 C CA . ASN A 1 99 ? -16.505 14.907 71.111 1.00 29.33 99 ASN A CA 1
ATOM 795 C C . ASN A 1 99 ? -16.398 15.949 69.980 1.00 29.33 99 ASN A C 1
ATOM 797 O O . ASN A 1 99 ? -15.479 16.750 69.945 1.00 29.33 99 ASN A O 1
ATOM 801 N N . GLU A 1 100 ? -17.431 16.054 69.144 1.00 34.28 100 GLU A N 1
ATOM 802 C CA . GLU A 1 100 ? -18.487 17.067 69.306 1.00 34.28 100 GLU A CA 1
ATOM 803 C C . GLU A 1 100 ? -19.547 16.905 68.212 1.00 34.28 100 GLU A C 1
ATOM 805 O O . GLU A 1 100 ? -19.267 16.578 67.061 1.00 34.28 100 GLU A O 1
ATOM 810 N N . ALA A 1 101 ? -20.798 17.060 68.633 1.00 40.81 101 ALA A N 1
ATOM 811 C CA . ALA A 1 101 ? -21.959 17.047 67.774 1.00 40.81 101 ALA A CA 1
ATOM 812 C C . ALA A 1 101 ? -21.943 18.288 66.885 1.00 40.81 101 ALA A C 1
ATOM 814 O O . ALA A 1 101 ? -22.030 19.394 67.405 1.00 40.81 101 ALA A O 1
ATOM 815 N N . ASP A 1 102 ? -21.934 18.088 65.571 1.00 36.88 102 ASP A N 1
ATOM 816 C CA . ASP A 1 102 ? -22.355 19.127 64.648 1.00 36.88 102 ASP A CA 1
ATOM 817 C C . ASP A 1 102 ? -23.195 18.524 63.521 1.00 36.88 102 ASP A C 1
ATOM 819 O O . ASP A 1 102 ? -22.737 17.856 62.595 1.00 36.88 102 ASP A O 1
ATOM 823 N N . SER A 1 103 ? -24.492 18.750 63.693 1.00 44.81 103 SER A N 1
ATOM 824 C CA . SER A 1 103 ? -25.544 18.639 62.700 1.00 44.81 103 SER A CA 1
ATOM 825 C C . SER A 1 103 ? -25.251 19.625 61.568 1.00 44.81 103 SER A C 1
ATOM 827 O O . SER A 1 103 ? -25.635 20.792 61.653 1.00 44.81 103 SER A O 1
ATOM 829 N N . TYR A 1 104 ? -24.640 19.149 60.487 1.00 40.97 104 TYR A N 1
ATOM 830 C CA . TYR A 1 104 ? -24.699 19.838 59.205 1.00 40.97 104 TYR A CA 1
ATOM 831 C C . TYR A 1 104 ? -25.678 19.109 58.301 1.00 40.97 104 TYR A C 1
ATOM 833 O O . TYR A 1 104 ? -25.548 17.918 58.030 1.00 40.97 104 TYR A O 1
ATOM 841 N N . MET A 1 105 ? -26.704 19.871 57.928 1.00 44.06 105 MET A N 1
ATOM 842 C CA . MET A 1 105 ? -27.762 19.518 57.003 1.00 44.06 105 MET A CA 1
ATOM 843 C C . MET A 1 105 ? -27.196 18.756 55.811 1.00 44.06 105 MET A C 1
ATOM 845 O O . MET A 1 105 ? -26.293 19.237 55.128 1.00 44.06 105 MET A O 1
ATOM 849 N N . GLU A 1 106 ? -27.764 17.578 55.588 1.00 46.47 106 GLU A N 1
ATOM 850 C CA . GLU A 1 106 ? -27.654 16.801 54.367 1.00 46.47 106 GLU A CA 1
ATOM 851 C C . GLU A 1 106 ? -28.177 17.691 53.231 1.00 46.47 106 GLU A C 1
ATOM 853 O O . GLU A 1 106 ? -29.375 17.769 52.973 1.00 46.47 106 GLU A O 1
ATOM 858 N N . SER A 1 107 ? -27.289 18.493 52.636 1.00 51.31 107 SER A N 1
ATOM 859 C CA . SER A 1 107 ? -27.586 19.182 51.392 1.00 51.31 107 SER A CA 1
ATOM 860 C C . SER A 1 107 ? -27.783 18.073 50.380 1.00 51.31 107 SER A C 1
ATOM 862 O O . SER A 1 107 ? -26.816 17.404 50.018 1.00 51.31 107 SER A O 1
ATOM 864 N N . GLU A 1 108 ? -29.038 17.834 50.022 1.00 55.34 108 GLU A N 1
ATOM 865 C CA . GLU A 1 108 ? -29.450 16.916 48.976 1.00 55.34 108 GLU A CA 1
ATOM 866 C C . GLU A 1 108 ? -28.678 17.304 47.713 1.00 55.34 108 GLU A C 1
ATOM 868 O O . GLU A 1 108 ? -28.975 18.293 47.044 1.00 55.34 108 GLU A O 1
ATOM 873 N N . VAL A 1 109 ? -27.565 16.605 47.484 1.00 51.75 109 VAL A N 1
ATOM 874 C CA . VAL A 1 109 ? -26.753 16.759 46.287 1.00 51.75 109 VAL A CA 1
ATOM 875 C C . VAL A 1 109 ? -27.629 16.189 45.191 1.00 51.75 109 VAL A C 1
ATOM 877 O O . VAL A 1 109 ? -27.749 14.970 45.077 1.00 51.75 109 VAL A O 1
ATOM 880 N N . GLU A 1 110 ? -28.301 17.069 44.451 1.00 63.41 110 GLU A N 1
ATOM 881 C CA . GLU A 1 110 ? -29.006 16.718 43.225 1.00 63.41 110 GLU A CA 1
ATOM 882 C C . GLU A 1 110 ? -27.977 16.064 42.301 1.00 63.41 110 GLU A C 1
ATOM 884 O O . GLU A 1 110 ? -27.164 16.723 41.651 1.00 63.41 110 GLU A O 1
ATOM 889 N N . VAL A 1 111 ? -27.935 14.730 42.344 1.00 64.88 111 VAL A N 1
ATOM 890 C CA . VAL A 1 111 ? -27.108 13.928 41.455 1.00 64.88 111 VAL A CA 1
ATOM 891 C C . VAL A 1 111 ? -27.578 14.296 40.054 1.00 64.88 111 VAL A C 1
ATOM 893 O O . VAL A 1 111 ? -28.779 14.169 39.799 1.00 64.88 111 VAL A O 1
ATOM 896 N N . PRO A 1 112 ? -26.688 14.780 39.167 1.00 70.06 112 PRO A N 1
ATOM 897 C CA . PRO A 1 112 ? -27.089 15.122 37.814 1.00 70.06 112 PRO A CA 1
ATOM 898 C C . PRO A 1 112 ? -27.821 13.923 37.220 1.00 70.06 112 PRO A C 1
ATOM 900 O O . PRO A 1 112 ? -27.350 12.786 37.339 1.00 70.06 112 PRO A O 1
ATOM 903 N N . GLU A 1 113 ? -29.007 14.170 36.662 1.00 75.62 113 GLU A N 1
ATOM 904 C CA . GLU A 1 113 ? -29.805 13.120 36.044 1.00 75.62 113 GLU A CA 1
ATOM 905 C C . GLU A 1 113 ? -28.928 12.416 35.010 1.00 75.62 113 GLU A C 1
ATOM 907 O O . GLU A 1 113 ? -28.457 13.034 34.052 1.00 75.62 113 GLU A O 1
ATOM 912 N N . LYS A 1 114 ? -28.657 11.127 35.254 1.00 76.31 114 LYS A N 1
ATOM 913 C CA . LYS A 1 114 ? -27.927 10.285 34.308 1.00 76.31 114 LYS A CA 1
ATOM 914 C C . LYS A 1 114 ? -28.595 10.435 32.951 1.00 76.31 114 LYS A C 1
ATOM 916 O O . LYS A 1 114 ? -29.815 10.292 32.838 1.00 76.31 114 LYS A O 1
ATOM 921 N N . THR A 1 115 ? -27.798 10.708 31.931 1.00 82.44 115 THR A N 1
ATOM 922 C CA . THR A 1 115 ? -28.317 10.823 30.567 1.00 82.44 115 THR A CA 1
ATOM 923 C C . THR A 1 115 ? -28.961 9.499 30.141 1.00 82.44 115 THR A C 1
ATOM 925 O O . THR A 1 115 ? -28.603 8.428 30.642 1.00 82.44 115 THR A O 1
ATOM 928 N N . GLU A 1 116 ? -29.901 9.533 29.190 1.00 82.62 116 GLU A N 1
ATOM 929 C CA . GLU A 1 116 ? -30.540 8.306 28.683 1.00 82.62 116 GLU A CA 1
ATOM 930 C C . GLU A 1 116 ? -29.500 7.270 28.219 1.00 82.62 116 GLU A C 1
ATOM 932 O O . GLU A 1 116 ? -29.660 6.074 28.456 1.00 82.62 116 GLU A O 1
ATOM 937 N N . LEU A 1 117 ? -28.387 7.730 27.636 1.00 81.19 117 LEU A N 1
ATOM 938 C CA . LEU A 1 117 ? -27.273 6.882 27.216 1.00 81.19 117 LEU A CA 1
ATOM 939 C C . LEU A 1 117 ? -26.588 6.184 28.402 1.00 81.19 117 LEU A C 1
ATOM 941 O O . LEU A 1 117 ? -26.316 4.990 28.329 1.00 81.19 117 LEU A O 1
ATOM 945 N N . GLU A 1 118 ? -26.328 6.891 29.501 1.00 83.94 118 GLU A N 1
ATOM 946 C CA . GLU A 1 118 ? -25.703 6.310 30.698 1.00 83.94 118 GLU A CA 1
ATOM 947 C C . GLU A 1 118 ? -26.606 5.268 31.361 1.00 83.94 118 GLU A C 1
ATOM 949 O O . GLU A 1 118 ? -26.132 4.214 31.789 1.00 83.94 118 GLU A O 1
ATOM 954 N N . LEU A 1 119 ? -27.918 5.520 31.383 1.00 83.69 119 LEU A N 1
ATOM 955 C CA . LEU A 1 119 ? -28.909 4.556 31.861 1.00 83.69 119 LEU A CA 1
ATOM 956 C C . LEU A 1 119 ? -28.960 3.308 30.967 1.00 83.69 119 LEU A C 1
ATOM 958 O O . LEU A 1 119 ? -29.047 2.187 31.475 1.00 83.69 119 LEU A O 1
ATOM 962 N N . LEU A 1 120 ? -28.854 3.480 29.645 1.00 81.81 120 LEU A N 1
ATOM 963 C CA . LEU A 1 120 ? -28.763 2.373 28.689 1.00 81.81 120 LEU A CA 1
ATOM 964 C C . LEU A 1 120 ? -27.449 1.590 28.841 1.00 81.81 120 LEU A C 1
ATOM 966 O O . LEU A 1 120 ? -27.460 0.362 28.793 1.00 81.81 120 LEU A O 1
ATOM 970 N N . MET A 1 121 ? -26.327 2.265 29.094 1.00 85.56 121 MET A N 1
ATOM 971 C CA . MET A 1 121 ? -25.030 1.621 29.339 1.00 85.56 121 MET A CA 1
ATOM 972 C C . MET A 1 121 ? -24.977 0.854 30.669 1.00 85.56 121 MET A C 1
ATOM 974 O O . MET A 1 121 ? -24.189 -0.084 30.814 1.00 85.56 121 MET A O 1
ATOM 978 N N . GLU A 1 122 ? -25.822 1.204 31.640 1.00 85.38 122 GLU A N 1
ATOM 979 C CA . GLU A 1 122 ? -25.915 0.502 32.921 1.00 85.38 122 GLU A CA 1
ATOM 980 C C . GLU A 1 122 ? -26.673 -0.837 32.823 1.00 85.38 122 GLU A C 1
ATOM 982 O O . GLU A 1 122 ? -26.524 -1.696 33.708 1.00 85.38 122 GLU A O 1
ATOM 987 N N . GLN A 1 123 ? -27.426 -1.050 31.736 1.00 89.56 123 GLN A N 1
ATOM 988 C CA . GLN A 1 123 ? -28.151 -2.292 31.480 1.00 89.56 123 GLN A CA 1
ATOM 989 C C . GLN A 1 123 ? -27.197 -3.499 31.397 1.00 89.56 123 GLN A C 1
ATOM 991 O O . GLN A 1 123 ? -26.081 -3.397 30.876 1.00 89.56 123 GLN A O 1
ATOM 996 N N . PRO A 1 124 ? -27.620 -4.682 31.884 1.00 89.75 124 PRO A N 1
ATOM 997 C CA . PRO A 1 124 ? -26.774 -5.875 31.899 1.00 89.75 124 PRO A CA 1
ATOM 998 C C . PRO A 1 124 ? -26.335 -6.313 30.493 1.00 89.75 124 PRO A C 1
ATOM 1000 O O . PRO A 1 124 ? -25.234 -6.836 30.334 1.00 89.75 124 PRO A O 1
ATOM 1003 N N . GLU A 1 125 ? -27.156 -6.064 29.470 1.00 90.88 125 GLU A N 1
ATOM 1004 C CA . GLU A 1 125 ? -26.824 -6.363 28.073 1.00 90.88 125 GLU A CA 1
ATOM 1005 C C . GLU A 1 125 ? -25.695 -5.467 27.545 1.00 90.88 125 GLU A C 1
ATOM 1007 O O . GLU A 1 125 ? -24.744 -5.971 26.943 1.00 90.88 125 GLU A O 1
ATOM 1012 N N . ALA A 1 126 ? -25.746 -4.162 27.835 1.00 89.75 126 ALA A N 1
ATOM 1013 C CA . ALA A 1 126 ? -24.699 -3.214 27.465 1.00 89.75 126 ALA A CA 1
ATOM 1014 C C . ALA A 1 126 ? -23.377 -3.527 28.182 1.00 89.75 126 ALA A C 1
ATOM 1016 O O . ALA A 1 126 ? -22.323 -3.556 27.550 1.00 89.75 126 ALA A O 1
ATOM 1017 N N . LYS A 1 127 ? -23.425 -3.870 29.476 1.00 89.94 127 LYS A N 1
ATOM 1018 C CA . LYS A 1 127 ? -22.243 -4.318 30.236 1.00 89.94 127 LYS A CA 1
ATOM 1019 C C . LYS A 1 127 ? -21.620 -5.585 29.648 1.00 89.94 127 LYS A C 1
ATOM 1021 O O . LYS A 1 127 ? -20.408 -5.632 29.452 1.00 89.94 127 LYS A O 1
ATOM 1026 N N . ALA A 1 128 ? -22.439 -6.582 29.306 1.00 91.00 128 ALA A N 1
ATOM 1027 C CA . ALA A 1 128 ? -21.964 -7.804 28.660 1.00 91.00 128 ALA A CA 1
ATOM 1028 C C . ALA A 1 128 ? -21.359 -7.532 27.270 1.00 91.00 128 ALA A C 1
ATOM 1030 O O . ALA A 1 128 ? -20.393 -8.184 26.873 1.00 91.00 128 ALA A O 1
ATOM 1031 N N . PHE A 1 129 ? -21.901 -6.567 26.522 1.00 92.31 129 PHE A N 1
ATOM 1032 C CA . PHE A 1 129 ? -21.325 -6.131 25.251 1.00 92.31 129 PHE A CA 1
ATOM 1033 C C . PHE A 1 129 ? -19.970 -5.434 25.439 1.00 92.31 129 PHE A C 1
ATOM 1035 O O . PHE A 1 129 ? -19.013 -5.776 24.746 1.00 92.31 129 PHE A O 1
ATOM 1042 N N . MET A 1 130 ? -19.853 -4.527 26.411 1.00 91.00 130 MET A N 1
ATOM 1043 C CA . MET A 1 130 ? -18.596 -3.835 26.721 1.00 91.00 130 MET A CA 1
ATOM 1044 C C . MET A 1 130 ? -17.506 -4.807 27.178 1.00 91.00 130 MET A C 1
ATOM 1046 O O . MET A 1 130 ? -16.364 -4.698 26.741 1.00 91.00 130 MET A O 1
ATOM 1050 N N . GLU A 1 131 ? -17.847 -5.812 27.987 1.00 93.31 131 GLU A N 1
ATOM 1051 C CA . GLU A 1 131 ? -16.902 -6.864 28.376 1.00 93.31 131 GLU A CA 1
ATOM 1052 C C . GLU A 1 131 ? -16.382 -7.640 27.156 1.00 93.31 131 GLU A C 1
ATOM 1054 O O . GLU A 1 131 ? -15.180 -7.899 27.043 1.00 93.31 131 GLU A O 1
ATOM 1059 N N . ARG A 1 132 ? -17.261 -7.961 26.194 1.00 94.94 132 ARG A N 1
ATOM 1060 C CA . ARG A 1 132 ? -16.848 -8.584 24.926 1.00 94.94 132 ARG A CA 1
ATOM 1061 C C . ARG A 1 132 ? -15.942 -7.670 24.111 1.00 94.94 132 ARG A C 1
ATOM 1063 O O . ARG A 1 132 ? -14.986 -8.173 23.527 1.00 94.94 132 ARG A O 1
ATOM 1070 N N . LEU A 1 133 ? -16.220 -6.367 24.073 1.00 94.88 133 LEU A N 1
ATOM 1071 C CA . LEU A 1 133 ? -15.390 -5.394 23.365 1.00 94.88 133 LEU A CA 1
ATOM 1072 C C . LEU A 1 133 ? -13.987 -5.315 23.978 1.00 94.88 133 LEU A C 1
ATOM 1074 O O . LEU A 1 133 ? -13.005 -5.460 23.259 1.00 94.88 133 LEU A O 1
ATOM 1078 N N . ILE A 1 134 ? -13.888 -5.216 25.306 1.00 95.56 134 ILE A N 1
ATOM 1079 C CA . ILE A 1 134 ? -12.606 -5.229 26.032 1.00 95.56 134 ILE A CA 1
ATOM 1080 C C . ILE A 1 134 ? -11.847 -6.533 25.761 1.00 95.56 134 ILE A C 1
ATOM 1082 O O . ILE A 1 134 ? -10.641 -6.533 25.502 1.00 95.56 134 ILE A O 1
ATOM 1086 N N . HIS A 1 135 ? -12.547 -7.669 25.802 1.00 96.44 135 HIS A N 1
ATOM 1087 C CA . HIS A 1 135 ? -11.940 -8.962 25.506 1.00 96.44 135 HIS A CA 1
ATOM 1088 C C . HIS A 1 135 ? -11.429 -9.036 24.061 1.00 96.44 135 HIS A C 1
ATOM 1090 O O . HIS A 1 135 ? -10.327 -9.535 23.819 1.00 96.44 135 HIS A O 1
ATOM 1096 N N . PHE A 1 136 ? -12.204 -8.515 23.110 1.00 96.56 136 PHE A N 1
ATOM 1097 C CA . PHE A 1 136 ? -11.824 -8.426 21.707 1.00 96.56 136 PHE A CA 1
ATOM 1098 C C . PHE A 1 136 ? -10.599 -7.532 21.509 1.00 96.56 136 PHE A C 1
ATOM 1100 O O . PHE A 1 136 ? -9.646 -7.972 20.875 1.00 96.56 136 PHE A O 1
ATOM 1107 N N . GLU A 1 137 ? -10.572 -6.331 22.088 1.00 95.25 137 GLU A N 1
ATOM 1108 C CA . GLU A 1 137 ? -9.433 -5.410 21.995 1.00 95.25 137 GLU A CA 1
ATOM 1109 C C . GLU A 1 137 ? -8.155 -6.034 22.550 1.00 95.25 137 GLU A C 1
ATOM 1111 O O . GLU A 1 137 ? -7.102 -5.983 21.910 1.00 95.25 137 GLU A O 1
ATOM 1116 N N . ARG A 1 138 ? -8.251 -6.704 23.705 1.00 96.12 138 ARG A N 1
ATOM 1117 C CA . ARG A 1 138 ? -7.120 -7.424 24.295 1.00 96.12 138 ARG A CA 1
ATOM 1118 C C . ARG A 1 138 ? -6.613 -8.528 23.368 1.00 96.12 138 ARG A C 1
ATOM 1120 O O . ARG A 1 138 ? -5.409 -8.641 23.147 1.00 96.12 138 ARG A O 1
ATOM 1127 N N . ASN A 1 139 ? -7.516 -9.339 22.821 1.00 96.06 139 ASN A N 1
ATOM 1128 C CA . ASN A 1 139 ? -7.147 -10.433 21.924 1.00 96.06 139 ASN A CA 1
ATOM 1129 C C . ASN A 1 139 ? -6.573 -9.913 20.599 1.00 96.06 139 ASN A C 1
ATOM 1131 O O . ASN A 1 139 ? -5.591 -10.464 20.109 1.00 96.06 139 ASN A O 1
ATOM 1135 N N . MET A 1 140 ? -7.142 -8.840 20.050 1.00 94.06 140 MET A N 1
ATOM 1136 C CA . MET A 1 140 ? -6.671 -8.194 18.828 1.00 94.06 140 MET A CA 1
ATOM 1137 C C . MET A 1 140 ? -5.277 -7.596 19.022 1.00 94.06 140 MET A C 1
ATOM 1139 O O . MET A 1 140 ? -4.403 -7.803 18.188 1.00 94.06 140 MET A O 1
ATOM 1143 N N . SER A 1 141 ? -5.036 -6.915 20.146 1.00 92.69 141 SER A N 1
ATOM 1144 C CA . SER A 1 141 ? -3.714 -6.381 20.491 1.00 92.69 141 SER A CA 1
ATOM 1145 C C . SER A 1 141 ? -2.662 -7.493 20.590 1.00 92.69 141 SER A C 1
ATOM 1147 O O . SER A 1 141 ? -1.599 -7.399 19.977 1.00 92.69 141 SER A O 1
ATOM 1149 N N . ASN A 1 142 ? -2.993 -8.598 21.268 1.00 93.75 142 ASN A N 1
ATOM 1150 C CA . ASN A 1 142 ? -2.110 -9.764 21.369 1.00 93.75 142 ASN A CA 1
ATOM 1151 C C . ASN A 1 142 ? -1.830 -10.409 20.002 1.00 93.75 142 ASN A C 1
ATOM 1153 O O . ASN A 1 142 ? -0.692 -10.783 19.721 1.00 93.75 142 ASN A O 1
ATOM 1157 N N . LEU A 1 143 ? -2.851 -10.536 19.149 1.00 91.56 143 LEU A N 1
ATOM 1158 C CA . LEU A 1 143 ? -2.709 -11.080 17.798 1.00 91.56 143 LEU A CA 1
ATOM 1159 C C . LEU A 1 143 ? -1.813 -10.191 16.932 1.00 91.56 143 LEU A C 1
ATOM 1161 O O . LEU A 1 143 ? -0.900 -10.697 16.284 1.00 91.56 143 LEU A O 1
ATOM 1165 N N . LEU A 1 144 ? -2.041 -8.875 16.952 1.00 90.56 144 LEU A N 1
ATOM 1166 C CA . LEU A 1 144 ? -1.223 -7.917 16.213 1.00 90.56 144 LEU A CA 1
ATOM 1167 C C . LEU A 1 144 ? 0.237 -7.984 16.661 1.00 90.56 144 LEU A C 1
ATOM 1169 O O . LEU A 1 144 ? 1.111 -8.075 15.808 1.00 90.56 144 LEU A O 1
ATOM 1173 N N . ALA A 1 145 ? 0.500 -8.027 17.971 1.00 90.19 145 ALA A N 1
ATOM 1174 C CA . ALA A 1 145 ? 1.854 -8.167 18.503 1.00 90.19 145 ALA A CA 1
ATOM 1175 C C . ALA A 1 145 ? 2.529 -9.487 18.084 1.00 90.19 145 ALA A C 1
ATOM 1177 O O . ALA A 1 145 ? 3.727 -9.510 17.808 1.00 90.19 145 ALA A O 1
ATOM 1178 N N . ALA A 1 146 ? 1.775 -10.588 18.008 1.00 90.62 146 ALA A N 1
ATOM 1179 C CA . ALA A 1 146 ? 2.305 -11.872 17.552 1.00 90.62 146 ALA A CA 1
ATOM 1180 C C . ALA A 1 146 ? 2.647 -11.864 16.051 1.00 90.62 146 ALA A C 1
ATOM 1182 O O . ALA A 1 146 ? 3.675 -12.415 15.655 1.00 90.62 146 ALA A O 1
ATOM 1183 N N . ILE A 1 147 ? 1.815 -11.230 15.218 1.00 88.62 147 ILE A N 1
ATOM 1184 C CA . ILE A 1 147 ? 2.037 -11.123 13.768 1.00 88.62 147 ILE A CA 1
ATOM 1185 C C . ILE A 1 147 ? 3.241 -10.222 13.477 1.00 88.62 147 ILE A C 1
ATOM 1187 O O . ILE A 1 147 ? 4.157 -10.648 12.777 1.00 88.62 147 ILE A O 1
ATOM 1191 N N . THR A 1 148 ? 3.285 -9.021 14.058 1.00 88.31 148 THR A N 1
ATOM 1192 C CA . THR A 1 148 ? 4.386 -8.070 13.827 1.00 88.31 148 THR A CA 1
ATOM 1193 C C . THR A 1 148 ? 5.700 -8.520 14.459 1.00 88.31 148 THR A C 1
ATOM 1195 O O . THR A 1 148 ? 6.769 -8.178 13.968 1.00 88.31 148 THR A O 1
ATOM 1198 N N . GLY A 1 149 ? 5.647 -9.312 15.534 1.00 86.25 149 GLY A N 1
ATOM 1199 C CA . GLY A 1 149 ? 6.841 -9.880 16.159 1.00 86.25 149 GLY A CA 1
ATOM 1200 C C . GLY A 1 149 ? 7.473 -11.037 15.378 1.00 86.25 149 GLY A C 1
ATOM 1201 O O . GLY A 1 149 ? 8.649 -11.328 15.582 1.00 86.25 149 GLY A O 1
ATOM 1202 N N . SER A 1 150 ? 6.714 -11.716 14.510 1.00 84.50 150 SER A N 1
ATOM 1203 C CA . SER A 1 150 ? 7.166 -12.922 13.792 1.00 84.50 150 SER A CA 1
ATOM 1204 C C . SER A 1 150 ? 7.296 -12.750 12.278 1.00 84.50 150 SER A C 1
ATOM 1206 O O . SER A 1 150 ? 7.965 -13.557 11.632 1.00 84.50 150 SER A O 1
ATOM 1208 N N . SER A 1 151 ? 6.688 -11.712 11.704 1.00 82.81 151 SER A N 1
ATOM 1209 C CA . SER A 1 151 ? 6.674 -11.444 10.268 1.00 82.81 151 SER A CA 1
ATOM 1210 C C . SER A 1 151 ? 6.997 -9.980 9.976 1.00 82.81 151 SER A C 1
ATOM 1212 O O . SER A 1 151 ? 6.696 -9.104 10.780 1.00 82.81 151 SER A O 1
ATOM 1214 N N . ALA A 1 152 ? 7.549 -9.699 8.795 1.00 81.25 152 ALA A N 1
ATOM 1215 C CA . ALA A 1 152 ? 7.772 -8.340 8.291 1.00 81.25 152 ALA A CA 1
ATOM 1216 C C . ALA A 1 152 ? 6.488 -7.719 7.694 1.00 81.25 152 ALA A C 1
ATOM 1218 O O . ALA A 1 152 ? 6.541 -7.000 6.700 1.00 81.25 152 ALA A O 1
ATOM 1219 N N . VAL A 1 153 ? 5.322 -8.065 8.247 1.00 82.62 153 VAL A N 1
ATOM 1220 C CA . VAL A 1 153 ? 4.023 -7.554 7.798 1.00 82.62 153 VAL A CA 1
ATOM 1221 C C . VAL A 1 153 ? 3.628 -6.393 8.697 1.00 82.62 153 VAL A C 1
ATOM 1223 O O . VAL A 1 153 ? 3.347 -6.581 9.882 1.00 82.62 153 VAL A O 1
ATOM 1226 N N . ASP A 1 154 ? 3.566 -5.201 8.112 1.00 83.31 154 ASP A N 1
ATOM 1227 C CA . ASP A 1 154 ? 3.109 -4.004 8.805 1.00 83.31 154 ASP A CA 1
ATOM 1228 C C . ASP A 1 154 ? 1.571 -3.944 8.833 1.00 83.31 154 ASP A C 1
ATOM 1230 O O . ASP A 1 154 ? 0.927 -4.078 7.788 1.00 83.31 154 ASP A O 1
ATOM 1234 N N . PRO A 1 155 ? 0.936 -3.725 10.001 1.00 85.50 155 PRO A N 1
ATOM 1235 C CA . PRO A 1 155 ? -0.513 -3.630 10.083 1.00 85.50 155 PRO A CA 1
ATOM 1236 C C . PRO A 1 155 ? -1.023 -2.361 9.402 1.00 85.50 155 PRO A C 1
ATOM 1238 O O . PRO A 1 155 ? -0.661 -1.244 9.781 1.00 85.50 155 PRO A O 1
ATOM 1241 N N . PHE A 1 156 ? -1.949 -2.524 8.465 1.00 88.62 156 PHE A N 1
ATOM 1242 C CA . PHE A 1 156 ? -2.650 -1.412 7.841 1.00 88.62 156 PHE A CA 1
ATOM 1243 C C . PHE A 1 156 ? -3.871 -0.993 8.672 1.00 88.62 156 PHE A C 1
ATOM 1245 O O . PHE A 1 156 ? -4.713 -1.825 9.014 1.00 88.62 156 PHE A O 1
ATOM 1252 N N . ARG A 1 157 ? -3.977 0.297 9.024 1.00 89.06 157 ARG A N 1
ATOM 1253 C CA . ARG A 1 157 ? -5.111 0.860 9.782 1.00 89.06 157 ARG A CA 1
ATOM 1254 C C . ARG A 1 157 ? -5.827 1.920 8.957 1.00 89.06 157 ARG A C 1
ATOM 1256 O O . ARG A 1 157 ? -5.187 2.824 8.431 1.00 89.06 157 ARG A O 1
ATOM 1263 N N . ILE A 1 158 ? -7.155 1.839 8.920 1.00 90.00 158 ILE A N 1
ATOM 1264 C CA . ILE A 1 158 ? -8.018 2.775 8.194 1.00 90.00 158 ILE A CA 1
ATOM 1265 C C . ILE A 1 158 ? -9.070 3.322 9.160 1.00 90.00 158 ILE A C 1
ATOM 1267 O O . ILE A 1 158 ? -9.717 2.557 9.877 1.00 90.00 158 ILE A O 1
ATOM 1271 N N . ALA A 1 159 ? -9.244 4.642 9.184 1.00 87.94 159 ALA A N 1
ATOM 1272 C CA . ALA A 1 159 ? -10.311 5.295 9.934 1.00 87.94 159 ALA A CA 1
ATOM 1273 C C . ALA A 1 159 ? -11.586 5.366 9.079 1.00 87.94 159 ALA A C 1
ATOM 1275 O O . ALA A 1 159 ? -11.561 5.892 7.970 1.00 87.94 159 ALA A O 1
ATOM 1276 N N . ILE A 1 160 ? -12.701 4.848 9.602 1.00 90.88 160 ILE A N 1
AT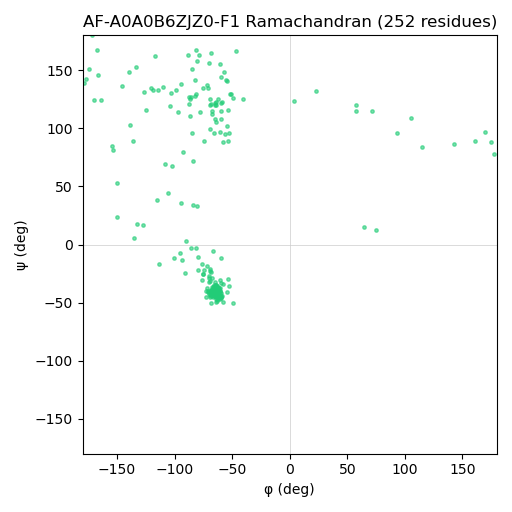OM 1277 C CA . ILE A 1 160 ? -13.961 4.699 8.846 1.00 90.88 160 ILE A CA 1
ATOM 1278 C C . ILE A 1 160 ? -14.975 5.819 9.172 1.00 90.88 160 ILE A C 1
ATOM 1280 O O . ILE A 1 160 ? -15.948 5.987 8.450 1.00 90.88 160 ILE A O 1
ATOM 1284 N N . GLN A 1 161 ? -14.747 6.632 10.214 1.00 84.25 161 GLN A N 1
ATOM 1285 C CA . GLN A 1 161 ? -15.752 7.555 10.787 1.00 84.25 161 GLN A CA 1
ATOM 1286 C C . GLN A 1 161 ? -16.411 8.526 9.784 1.00 84.25 161 GLN A C 1
ATOM 1288 O O . GLN A 1 161 ? -17.575 8.869 9.968 1.00 84.25 161 GLN A O 1
ATOM 1293 N N . HIS A 1 162 ? -15.713 8.924 8.715 1.00 79.00 162 HIS A N 1
ATOM 1294 C CA . HIS A 1 162 ? -16.238 9.822 7.673 1.00 79.00 162 HIS A CA 1
ATOM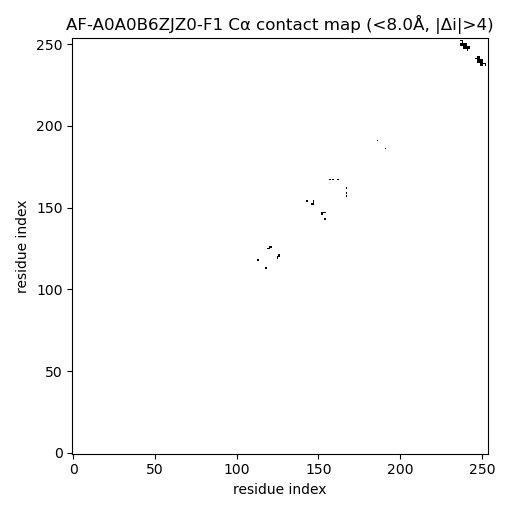 1295 C C . HIS A 1 162 ? -15.964 9.325 6.244 1.00 79.00 162 HIS A C 1
ATOM 1297 O O . HIS A 1 162 ? -16.011 10.105 5.295 1.00 79.00 162 HIS A O 1
ATOM 1303 N N . ALA A 1 163 ? -15.636 8.042 6.077 1.00 84.94 163 ALA A N 1
ATOM 1304 C CA . ALA A 1 163 ? -15.298 7.483 4.774 1.00 84.94 163 ALA A CA 1
ATOM 1305 C C . ALA A 1 163 ? -16.508 6.766 4.164 1.00 84.94 163 ALA A C 1
ATOM 1307 O O . ALA A 1 163 ? -17.160 5.955 4.824 1.00 84.94 163 ALA A O 1
ATOM 1308 N N . THR A 1 164 ? -16.800 7.035 2.890 1.00 90.06 164 TH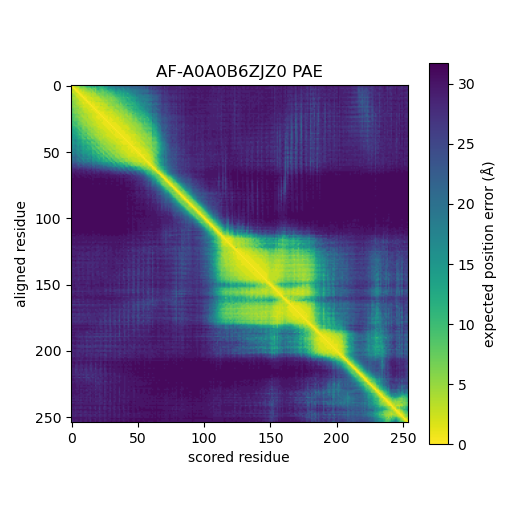R A N 1
ATOM 1309 C CA . THR A 1 164 ? -17.767 6.223 2.142 1.00 90.06 164 THR A CA 1
ATOM 1310 C C . THR A 1 164 ? -17.181 4.837 1.875 1.00 90.06 164 THR A C 1
ATOM 1312 O O . THR A 1 164 ? -15.962 4.652 1.852 1.00 90.06 164 THR A O 1
ATOM 1315 N N . ILE A 1 165 ? -18.050 3.846 1.656 1.00 91.19 165 ILE A N 1
ATOM 1316 C CA . ILE A 1 165 ? -17.634 2.461 1.375 1.00 91.19 165 ILE A CA 1
ATOM 1317 C C . ILE A 1 165 ? -16.666 2.417 0.182 1.00 91.19 165 ILE A C 1
ATOM 1319 O O . ILE A 1 165 ? -15.658 1.717 0.229 1.00 91.19 165 ILE A O 1
ATOM 1323 N N . GLU A 1 166 ? -16.944 3.210 -0.854 1.00 92.75 166 GLU A N 1
ATOM 1324 C CA . GLU A 1 166 ? -16.117 3.309 -2.060 1.00 92.75 166 GLU A CA 1
ATOM 1325 C C . GLU A 1 166 ? -14.725 3.879 -1.762 1.00 92.75 166 GLU A C 1
ATOM 1327 O O . GLU A 1 166 ? -13.730 3.345 -2.245 1.00 92.75 166 GLU A O 1
ATOM 1332 N N . MET A 1 167 ? -14.629 4.904 -0.908 1.00 91.75 167 MET A N 1
ATOM 1333 C CA . MET A 1 167 ? -13.340 5.482 -0.511 1.00 91.75 167 MET A CA 1
ATOM 1334 C C . MET A 1 167 ? -12.493 4.500 0.298 1.00 91.75 167 MET A C 1
ATOM 1336 O O . MET A 1 167 ? -11.288 4.402 0.077 1.00 91.75 167 MET A O 1
ATOM 1340 N N . VAL A 1 168 ? -13.104 3.762 1.231 1.00 92.69 168 VAL A N 1
ATOM 1341 C CA . VAL A 1 168 ? -12.388 2.734 2.005 1.00 92.69 168 VAL A CA 1
ATOM 1342 C C . VAL A 1 168 ? -11.865 1.643 1.076 1.00 92.69 168 VAL A C 1
ATOM 1344 O O . VAL A 1 168 ? -10.716 1.230 1.210 1.00 92.69 168 VAL A O 1
ATOM 1347 N N . LEU A 1 169 ? -12.686 1.204 0.119 1.00 92.75 169 LEU A N 1
ATOM 1348 C CA . LEU A 1 169 ? -12.296 0.187 -0.850 1.00 92.75 169 LEU A CA 1
ATOM 1349 C C . LEU A 1 169 ? -11.118 0.651 -1.718 1.00 92.75 169 LEU A C 1
ATOM 1351 O O . LEU A 1 169 ? -10.146 -0.085 -1.855 1.00 92.75 169 LEU A O 1
ATOM 1355 N N . ASP A 1 170 ? -11.171 1.873 -2.245 1.00 92.38 170 ASP A N 1
ATOM 1356 C CA . ASP A 1 170 ? -10.088 2.452 -3.048 1.00 92.38 170 ASP A CA 1
ATOM 1357 C C . ASP A 1 170 ? -8.773 2.561 -2.251 1.00 92.38 170 ASP A C 1
ATOM 1359 O O . ASP A 1 170 ? -7.700 2.225 -2.752 1.00 92.38 170 ASP A O 1
ATOM 1363 N N . ILE A 1 171 ? -8.850 2.946 -0.972 1.00 91.56 171 ILE A N 1
ATOM 1364 C CA . ILE A 1 171 ? -7.690 2.983 -0.068 1.00 91.56 171 ILE A CA 1
ATOM 1365 C C . ILE A 1 171 ? -7.082 1.584 0.124 1.00 91.56 171 ILE A C 1
ATOM 1367 O O . ILE A 1 171 ? -5.857 1.446 0.093 1.00 91.56 171 ILE A O 1
ATOM 1371 N N . VAL A 1 172 ? -7.914 0.555 0.315 1.00 92.38 172 VAL A N 1
ATOM 1372 C CA . VAL A 1 172 ? -7.454 -0.835 0.470 1.00 92.38 172 VAL A CA 1
ATOM 1373 C C . VAL A 1 172 ? -6.786 -1.331 -0.807 1.00 92.38 172 VAL A C 1
ATOM 1375 O O . VAL A 1 172 ? -5.661 -1.817 -0.738 1.00 92.38 172 VAL A O 1
ATOM 1378 N N . ILE A 1 173 ? -7.428 -1.145 -1.964 1.00 92.12 173 ILE A N 1
ATOM 1379 C CA . ILE A 1 173 ? -6.892 -1.577 -3.263 1.00 92.12 173 ILE A CA 1
ATOM 1380 C C . ILE A 1 173 ? -5.528 -0.930 -3.512 1.00 92.12 173 ILE A C 1
ATOM 1382 O O . ILE A 1 173 ? -4.554 -1.626 -3.779 1.00 92.12 173 ILE A O 1
ATOM 1386 N N . LYS A 1 174 ? -5.411 0.390 -3.330 1.00 90.06 174 LYS A N 1
ATOM 1387 C CA . LYS A 1 174 ? -4.137 1.105 -3.513 1.00 90.06 174 LYS A CA 1
ATOM 1388 C C . LYS A 1 174 ? -3.037 0.612 -2.578 1.00 90.06 174 LYS A C 1
ATOM 1390 O O . LYS A 1 174 ? -1.871 0.569 -2.973 1.00 90.06 174 LYS A O 1
ATOM 1395 N N . TYR A 1 175 ? -3.382 0.279 -1.334 1.00 90.38 175 TYR A N 1
ATOM 1396 C CA . TYR A 1 175 ? -2.419 -0.255 -0.376 1.00 90.38 175 TYR A CA 1
ATOM 1397 C C . TYR A 1 175 ? -1.953 -1.664 -0.766 1.00 90.38 175 TYR A C 1
ATOM 1399 O O . TYR A 1 175 ? -0.752 -1.929 -0.732 1.00 90.38 175 TYR A O 1
ATOM 1407 N N . GLU A 1 176 ? -2.873 -2.536 -1.184 1.00 90.38 176 GLU A N 1
ATOM 1408 C CA . GLU A 1 176 ? -2.553 -3.895 -1.634 1.00 90.38 176 GLU A CA 1
ATOM 1409 C C . GLU A 1 176 ? -1.769 -3.913 -2.948 1.00 90.38 176 GLU A C 1
ATOM 1411 O O . GLU A 1 176 ? -0.859 -4.720 -3.096 1.00 90.38 176 GLU A O 1
ATOM 1416 N N . GLU A 1 177 ? -2.059 -3.009 -3.885 1.00 90.12 177 GLU A N 1
ATOM 1417 C CA . GLU A 1 177 ? -1.362 -2.929 -5.174 1.00 90.12 177 GLU A CA 1
ATOM 1418 C C . GLU A 1 177 ? 0.041 -2.321 -5.068 1.00 90.12 177 GLU A C 1
ATOM 1420 O O . GLU A 1 177 ? 0.907 -2.617 -5.892 1.00 90.12 177 GLU A O 1
ATOM 1425 N N . ARG A 1 178 ? 0.302 -1.488 -4.051 1.00 86.06 178 ARG A N 1
ATOM 1426 C CA . ARG A 1 178 ? 1.596 -0.819 -3.849 1.00 86.06 178 ARG A CA 1
ATOM 1427 C C . ARG A 1 178 ? 2.811 -1.762 -3.936 1.00 86.06 178 ARG A C 1
ATOM 1429 O O . ARG A 1 178 ? 3.734 -1.410 -4.667 1.00 86.06 178 ARG A O 1
ATOM 1436 N N . PRO A 1 179 ? 2.868 -2.911 -3.233 1.00 84.31 179 PRO A N 1
ATOM 1437 C CA . PRO A 1 179 ? 4.000 -3.837 -3.334 1.00 84.31 179 PRO A CA 1
ATOM 1438 C C . PRO A 1 179 ? 4.105 -4.556 -4.687 1.00 84.31 179 PRO A C 1
ATOM 1440 O O . PRO A 1 179 ? 5.182 -5.038 -5.025 1.00 84.31 179 PRO A O 1
ATOM 1443 N N . TYR A 1 180 ? 3.020 -4.639 -5.461 1.00 83.94 180 TYR A N 1
ATOM 1444 C CA . TYR A 1 180 ? 2.999 -5.321 -6.761 1.00 83.94 180 TYR A CA 1
ATOM 1445 C C . TYR A 1 180 ? 3.216 -4.378 -7.944 1.00 83.94 180 TYR A C 1
ATOM 1447 O O . TYR A 1 180 ? 3.360 -4.833 -9.081 1.00 83.94 180 TYR A O 1
ATOM 1455 N N . LYS A 1 181 ? 3.253 -3.064 -7.702 1.00 81.19 181 LYS A N 1
ATOM 1456 C CA . LYS A 1 181 ? 3.541 -2.085 -8.742 1.00 81.19 181 LYS A CA 1
ATOM 1457 C C . LYS A 1 181 ? 4.995 -2.239 -9.182 1.00 81.19 181 LYS A C 1
ATOM 1459 O O . LYS A 1 181 ? 5.918 -1.957 -8.424 1.00 81.19 181 LYS A O 1
ATOM 1464 N N . TYR A 1 182 ? 5.181 -2.686 -10.422 1.00 78.62 182 TYR A N 1
ATOM 1465 C CA . TYR A 1 182 ? 6.496 -2.781 -11.043 1.00 78.62 182 TYR A CA 1
ATOM 1466 C C . TYR A 1 182 ? 7.141 -1.393 -11.081 1.00 78.62 182 TYR A C 1
ATOM 1468 O O . TYR A 1 182 ? 6.646 -0.486 -11.752 1.00 78.62 182 TYR A O 1
ATOM 1476 N N . VAL A 1 183 ? 8.234 -1.234 -10.342 1.00 75.50 183 VAL A N 1
ATOM 1477 C CA . VAL A 1 183 ? 9.154 -0.114 -10.515 1.00 75.50 183 VAL A CA 1
ATOM 1478 C C . VAL A 1 183 ? 10.130 -0.568 -11.590 1.00 75.50 183 VAL A C 1
ATOM 1480 O O . VAL A 1 183 ? 10.885 -1.519 -11.376 1.00 75.50 183 VAL A O 1
ATOM 1483 N N . SER A 1 184 ? 10.058 0.041 -12.775 1.00 75.69 184 SER A N 1
ATOM 1484 C CA . SER A 1 184 ? 11.079 -0.171 -13.800 1.00 75.69 184 SER A CA 1
ATOM 1485 C C . SER A 1 184 ? 12.441 0.155 -13.209 1.00 75.69 184 SER A C 1
ATOM 1487 O O . SER A 1 184 ? 12.558 1.111 -12.448 1.00 75.69 184 SER A O 1
ATOM 1489 N N . TRP A 1 185 ? 13.461 -0.627 -13.559 1.00 76.56 185 TRP A N 1
ATOM 1490 C CA . TRP A 1 185 ? 14.833 -0.220 -13.287 1.00 76.56 185 TRP A CA 1
ATOM 1491 C C . TRP A 1 185 ? 15.069 1.098 -14.023 1.00 76.56 185 TRP A C 1
ATOM 1493 O O . TRP A 1 185 ? 15.056 1.144 -15.253 1.00 76.56 185 TRP A O 1
ATOM 1503 N N . GLU A 1 186 ? 15.156 2.183 -13.263 1.00 79.38 186 GLU A N 1
ATOM 1504 C CA . GLU A 1 186 ? 15.511 3.492 -13.787 1.00 79.38 186 GLU A CA 1
ATOM 1505 C C . GLU A 1 186 ? 17.030 3.529 -13.892 1.00 79.38 186 GLU A C 1
ATOM 1507 O O . GLU A 1 186 ? 17.712 3.219 -12.920 1.00 79.38 186 GLU A O 1
ATOM 1512 N N . VAL A 1 187 ? 17.549 3.880 -15.070 1.00 80.19 187 VAL A N 1
ATOM 1513 C CA . VAL A 1 187 ? 18.984 4.112 -15.255 1.00 80.19 187 VAL A CA 1
ATOM 1514 C C . VAL A 1 187 ? 19.352 5.321 -14.401 1.00 80.19 187 VAL A C 1
ATOM 1516 O O . VAL A 1 187 ? 18.941 6.450 -14.680 1.00 80.19 187 VAL A O 1
ATOM 1519 N N . THR A 1 188 ? 20.060 5.068 -13.312 1.00 84.75 188 THR A N 1
ATOM 1520 C CA . THR A 1 188 ? 20.553 6.086 -12.396 1.00 84.75 188 THR A CA 1
ATOM 1521 C C . THR A 1 188 ? 21.835 6.711 -12.941 1.00 84.75 188 THR A C 1
ATOM 1523 O O . THR A 1 188 ? 22.446 6.218 -13.885 1.00 84.75 188 THR A O 1
ATOM 1526 N N . GLN A 1 189 ? 22.265 7.826 -12.347 1.00 86.44 189 GLN A N 1
ATOM 1527 C CA . GLN A 1 189 ? 23.552 8.434 -12.703 1.00 86.44 189 GLN A CA 1
ATOM 1528 C C . GLN A 1 189 ? 24.722 7.478 -12.455 1.00 86.44 189 GLN A C 1
ATOM 1530 O O . GLN A 1 189 ? 25.648 7.465 -13.246 1.00 86.44 189 GLN A O 1
ATOM 1535 N N . VAL A 1 190 ? 24.628 6.627 -11.427 1.00 87.00 190 VAL A N 1
ATOM 1536 C CA . VAL A 1 190 ? 25.640 5.599 -11.150 1.00 87.00 190 VAL A CA 1
ATOM 1537 C C . VAL A 1 190 ? 25.721 4.597 -12.299 1.00 87.00 190 VAL A C 1
ATOM 1539 O O . VAL A 1 190 ? 26.819 4.255 -12.715 1.00 87.00 190 VAL A O 1
ATOM 1542 N N . ASP A 1 191 ? 24.576 4.194 -12.855 1.00 89.50 191 ASP A N 1
ATOM 1543 C CA . ASP A 1 191 ? 24.548 3.294 -14.012 1.00 89.50 191 ASP A CA 1
ATOM 1544 C C . ASP A 1 191 ? 25.149 3.967 -15.263 1.00 89.50 191 ASP A C 1
ATOM 1546 O O . ASP A 1 191 ? 25.797 3.311 -16.068 1.00 89.50 191 ASP A O 1
ATOM 1550 N N . MET A 1 192 ? 24.964 5.282 -15.440 1.00 88.00 192 MET A N 1
ATOM 1551 C CA . MET A 1 192 ? 25.573 6.026 -16.555 1.00 88.00 192 MET A CA 1
ATOM 1552 C C . MET A 1 192 ? 27.088 6.184 -16.396 1.00 88.00 192 MET A C 1
ATOM 1554 O O . MET A 1 192 ? 27.806 6.058 -17.385 1.00 88.00 192 MET A O 1
ATOM 1558 N N . ASP A 1 193 ? 27.551 6.452 -15.174 1.00 90.56 193 ASP A N 1
ATOM 1559 C CA . ASP A 1 193 ? 28.972 6.594 -14.854 1.00 90.56 193 ASP A CA 1
ATOM 1560 C C . ASP A 1 193 ? 29.707 5.251 -15.043 1.00 90.56 193 ASP A C 1
ATOM 1562 O O . ASP A 1 193 ? 30.797 5.228 -15.607 1.00 90.56 193 ASP A O 1
ATOM 1566 N N . GLU A 1 194 ? 29.090 4.126 -14.651 1.00 89.31 194 GLU A N 1
ATOM 1567 C CA . GLU A 1 194 ? 29.626 2.772 -14.883 1.00 89.31 194 GLU A CA 1
ATOM 1568 C C . GLU A 1 194 ? 29.745 2.461 -16.384 1.00 89.31 194 GLU A C 1
ATOM 1570 O O . GLU A 1 194 ? 30.789 2.006 -16.843 1.00 89.31 194 GLU A O 1
ATOM 1575 N N . ILE A 1 195 ? 28.717 2.785 -17.178 1.00 85.62 195 ILE A N 1
ATOM 1576 C CA . ILE A 1 195 ? 28.753 2.598 -18.637 1.00 85.62 195 ILE A CA 1
ATOM 1577 C C . ILE A 1 195 ? 29.849 3.456 -19.292 1.00 85.62 195 ILE A C 1
ATOM 1579 O O . ILE A 1 195 ? 30.457 3.027 -20.273 1.00 85.62 195 ILE A O 1
ATOM 1583 N N . GLU A 1 196 ? 30.096 4.671 -18.793 1.00 87.81 196 GLU A N 1
ATOM 1584 C CA . GLU A 1 196 ? 31.155 5.548 -19.309 1.00 87.81 196 GLU A CA 1
ATOM 1585 C C . GLU A 1 196 ? 32.555 5.032 -18.939 1.00 87.81 196 GLU A C 1
ATOM 1587 O O . GLU A 1 196 ? 33.441 5.037 -19.796 1.00 87.81 196 GLU A O 1
ATOM 1592 N N . GLU A 1 197 ? 32.741 4.523 -17.716 1.00 87.25 197 GLU A N 1
ATOM 1593 C CA . GLU A 1 197 ? 33.995 3.892 -17.281 1.00 87.25 197 GLU A CA 1
ATOM 1594 C C . GLU A 1 197 ? 34.304 2.625 -18.095 1.00 87.25 197 GLU A C 1
ATOM 1596 O O . GLU A 1 197 ? 35.432 2.460 -18.564 1.00 87.25 197 GLU A O 1
ATOM 1601 N N . ASP A 1 198 ? 33.304 1.774 -18.343 1.00 86.81 198 ASP A N 1
ATOM 1602 C CA . ASP A 1 198 ? 33.447 0.573 -19.174 1.00 86.81 198 ASP A CA 1
ATOM 1603 C C . ASP A 1 198 ? 33.833 0.924 -20.621 1.00 86.81 198 ASP A C 1
ATOM 1605 O O . ASP A 1 198 ? 34.726 0.302 -21.204 1.00 86.81 198 ASP A O 1
ATOM 1609 N N . LEU A 1 199 ? 33.200 1.953 -21.196 1.00 83.31 199 LEU A N 1
ATOM 1610 C CA . LEU A 1 199 ? 33.510 2.434 -22.545 1.00 83.31 199 LEU A CA 1
ATOM 1611 C C . LEU A 1 199 ? 34.936 3.003 -22.628 1.00 83.31 199 LEU A C 1
ATOM 1613 O O . LEU A 1 199 ? 35.639 2.791 -23.619 1.00 83.31 199 LEU A O 1
ATOM 1617 N N . GLU A 1 200 ? 35.371 3.743 -21.605 1.00 86.94 200 GLU A N 1
ATOM 1618 C CA . GLU A 1 200 ? 36.730 4.284 -21.532 1.00 86.94 200 GLU A CA 1
ATOM 1619 C C . GLU A 1 200 ? 37.766 3.163 -21.360 1.00 86.94 200 GLU A C 1
ATOM 1621 O O . GLU A 1 200 ? 38.811 3.192 -22.016 1.00 86.94 200 GLU A O 1
ATOM 1626 N N . ALA A 1 201 ? 37.465 2.143 -20.553 1.00 83.69 201 ALA A N 1
ATOM 1627 C CA . ALA A 1 201 ? 38.311 0.969 -20.382 1.00 83.69 201 ALA A CA 1
ATOM 1628 C C . ALA A 1 201 ? 38.456 0.167 -21.685 1.00 83.69 201 ALA A C 1
ATOM 1630 O O . ALA A 1 201 ? 39.579 -0.181 -22.055 1.00 83.69 201 ALA A O 1
ATOM 1631 N N . GLU A 1 202 ? 37.363 -0.056 -22.423 1.00 76.25 202 GLU A N 1
ATOM 1632 C CA . GLU A 1 202 ? 37.395 -0.706 -23.742 1.00 76.25 202 GLU A CA 1
ATOM 1633 C C . GLU A 1 202 ? 38.208 0.118 -24.755 1.00 76.25 202 GLU A C 1
ATOM 1635 O O . GLU A 1 202 ? 38.986 -0.433 -25.531 1.00 76.25 202 GLU A O 1
ATOM 1640 N N . ALA A 1 203 ? 38.106 1.451 -24.717 1.00 78.06 203 ALA A N 1
ATOM 1641 C CA . ALA A 1 203 ? 38.888 2.332 -25.585 1.00 78.06 203 ALA A CA 1
ATOM 1642 C C . ALA A 1 203 ? 40.396 2.355 -25.252 1.00 78.06 203 ALA A C 1
ATOM 1644 O O . ALA A 1 203 ? 41.213 2.719 -26.105 1.00 78.06 203 ALA A O 1
ATOM 1645 N N . LEU A 1 204 ? 40.766 2.006 -24.016 1.00 76.75 204 LEU A N 1
ATOM 1646 C CA . LEU A 1 204 ? 42.146 1.920 -23.530 1.00 76.75 204 LEU A CA 1
ATOM 1647 C C . LEU A 1 204 ? 42.748 0.515 -23.653 1.00 76.75 204 LEU A C 1
ATOM 1649 O O . LEU A 1 204 ? 43.975 0.390 -23.545 1.00 76.75 204 LEU A O 1
ATOM 1653 N N . GLU A 1 205 ? 41.944 -0.524 -23.905 1.00 67.31 205 GLU A N 1
ATOM 1654 C CA . GLU A 1 205 ? 42.481 -1.826 -24.286 1.00 67.31 205 GLU A CA 1
ATOM 1655 C C . GLU A 1 205 ? 43.196 -1.702 -25.644 1.00 67.31 205 GLU A C 1
ATOM 1657 O O . GLU A 1 205 ? 42.608 -1.262 -26.636 1.00 67.31 205 GLU A O 1
ATOM 1662 N N . PRO A 1 206 ? 44.495 -2.047 -25.731 1.00 56.91 206 PRO A N 1
ATOM 1663 C CA . PRO A 1 206 ? 45.182 -2.049 -27.007 1.00 56.91 206 PRO A CA 1
ATOM 1664 C C . PRO A 1 206 ? 44.545 -3.117 -27.893 1.00 56.91 206 PRO A C 1
ATOM 1666 O O . PRO A 1 206 ? 44.558 -4.294 -27.538 1.00 56.91 206 PRO A O 1
ATOM 1669 N N . ASP A 1 207 ? 44.044 -2.694 -29.054 1.00 55.88 207 ASP A N 1
ATOM 1670 C CA . ASP A 1 207 ? 43.630 -3.558 -30.157 1.00 55.88 207 ASP A CA 1
ATOM 1671 C C . ASP A 1 207 ? 44.785 -4.505 -30.523 1.00 55.88 207 ASP A C 1
ATOM 1673 O O . ASP A 1 207 ? 45.672 -4.186 -31.317 1.00 55.88 207 ASP A O 1
ATOM 1677 N N . ASN A 1 208 ? 44.838 -5.666 -29.871 1.00 46.25 208 ASN A N 1
ATOM 1678 C CA . ASN A 1 208 ? 45.843 -6.692 -30.109 1.00 46.25 208 ASN A CA 1
ATOM 1679 C C . ASN A 1 208 ? 45.431 -7.573 -31.304 1.00 46.25 208 ASN A C 1
ATOM 1681 O O . ASN A 1 208 ? 45.706 -8.770 -31.327 1.00 46.25 208 ASN A O 1
ATOM 1685 N N . GLU A 1 209 ? 44.770 -6.989 -32.311 1.00 48.12 209 GLU A N 1
ATOM 1686 C CA . GLU A 1 209 ? 44.474 -7.599 -33.614 1.00 48.12 209 GLU A CA 1
ATOM 1687 C C . GLU A 1 209 ? 45.530 -7.261 -34.685 1.00 48.12 209 GLU A C 1
ATOM 1689 O O . GLU A 1 209 ? 45.243 -7.142 -35.880 1.00 48.12 209 GLU A O 1
ATOM 1694 N N . THR A 1 210 ? 46.805 -7.158 -34.305 1.00 39.78 210 THR A N 1
ATOM 1695 C CA . THR A 1 210 ? 47.913 -7.086 -35.274 1.00 39.78 210 THR A CA 1
ATOM 1696 C C . THR A 1 210 ? 48.726 -8.375 -35.359 1.00 39.78 210 THR A C 1
ATOM 1698 O O . THR A 1 210 ? 49.949 -8.306 -35.410 1.00 39.78 210 THR A O 1
ATOM 1701 N N . GLU A 1 211 ? 48.096 -9.557 -35.411 1.00 38.88 211 GLU A N 1
ATOM 1702 C CA . GLU A 1 211 ? 48.839 -10.771 -35.811 1.00 38.88 211 GLU A CA 1
ATOM 1703 C C . GLU A 1 211 ? 48.042 -11.879 -36.528 1.00 38.88 211 GLU A C 1
ATOM 1705 O O . GLU A 1 211 ? 48.479 -13.0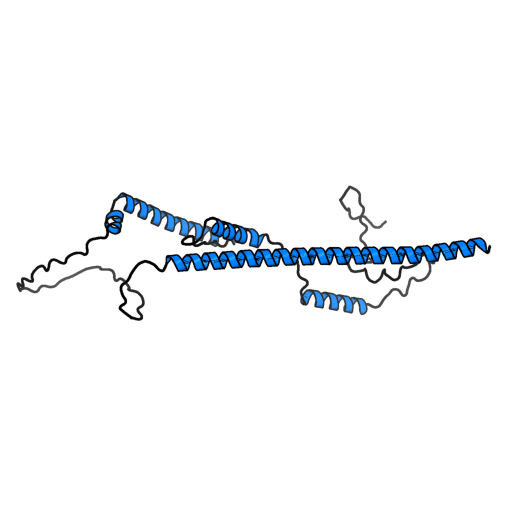25 -36.547 1.00 38.88 211 GLU A O 1
ATOM 1710 N N . ASN A 1 212 ? 46.911 -11.581 -37.187 1.00 35.22 212 ASN A N 1
ATOM 1711 C CA . ASN A 1 212 ? 46.318 -12.560 -38.116 1.00 35.22 212 ASN A CA 1
ATOM 1712 C C . ASN A 1 212 ? 45.532 -11.938 -39.287 1.00 35.22 212 ASN A C 1
ATOM 1714 O O . ASN A 1 212 ? 44.371 -12.256 -39.529 1.00 35.22 212 ASN A O 1
ATOM 1718 N N . LYS A 1 213 ? 46.168 -11.019 -40.023 1.00 34.91 213 LYS A N 1
ATOM 1719 C CA . LYS A 1 213 ? 45.677 -10.509 -41.318 1.00 34.91 213 LYS A CA 1
ATOM 1720 C C . LYS A 1 213 ? 46.439 -11.164 -42.470 1.00 34.91 213 LYS A C 1
ATOM 1722 O O . LYS A 1 213 ? 47.187 -10.499 -43.175 1.00 34.91 213 LYS A O 1
ATOM 1727 N N . GLU A 1 214 ? 46.248 -12.461 -42.672 1.00 34.09 214 GLU A N 1
ATOM 1728 C CA . GLU A 1 214 ? 46.550 -13.089 -43.963 1.00 34.09 214 GLU A CA 1
ATOM 1729 C C . GLU A 1 214 ? 45.681 -14.342 -44.138 1.00 34.09 214 GLU A C 1
ATOM 1731 O O . GLU A 1 214 ? 46.079 -15.434 -43.766 1.00 34.09 214 GLU A O 1
ATOM 1736 N N . GLU A 1 215 ? 44.454 -14.128 -44.632 1.00 33.72 215 GLU A N 1
ATOM 1737 C CA . GLU A 1 215 ? 43.582 -15.046 -45.403 1.00 33.72 215 GLU A CA 1
ATOM 1738 C C . GLU A 1 215 ? 42.103 -14.883 -45.018 1.00 33.72 215 GLU A C 1
ATOM 1740 O O . GLU A 1 215 ? 41.573 -15.608 -44.185 1.00 33.72 215 GLU A O 1
ATOM 1745 N N . SER A 1 216 ? 41.423 -13.929 -45.662 1.00 28.84 216 SER A N 1
ATOM 1746 C CA . SER A 1 216 ? 40.039 -14.081 -46.149 1.00 28.84 216 SER A CA 1
ATOM 1747 C C . SER A 1 216 ? 39.581 -12.763 -46.785 1.00 28.84 216 SER A C 1
ATOM 1749 O O . SER A 1 216 ? 38.833 -11.981 -46.199 1.00 28.84 216 SER A O 1
ATOM 1751 N N . GLU A 1 217 ? 40.032 -12.515 -48.015 1.00 36.28 217 GLU A N 1
ATOM 1752 C CA . GLU A 1 217 ? 39.336 -11.618 -48.940 1.00 36.28 217 GLU A CA 1
ATOM 1753 C C . GLU A 1 217 ? 37.976 -12.240 -49.294 1.00 36.28 217 GLU A C 1
ATOM 1755 O O . GLU A 1 217 ? 37.913 -13.132 -50.130 1.00 36.28 217 GLU A O 1
ATOM 1760 N N . ASP A 1 218 ? 36.915 -11.836 -48.594 1.00 34.97 218 ASP A N 1
ATOM 1761 C CA . ASP A 1 218 ? 35.539 -11.671 -49.098 1.00 34.97 218 ASP A CA 1
ATOM 1762 C C . ASP A 1 218 ? 34.569 -11.663 -47.914 1.00 34.97 218 ASP A C 1
ATOM 1764 O O . ASP A 1 218 ? 34.016 -12.686 -47.510 1.00 34.97 218 ASP A O 1
ATOM 1768 N N . GLN A 1 219 ? 34.321 -10.475 -47.371 1.00 32.44 219 GLN A N 1
ATOM 1769 C CA . GLN A 1 219 ? 32.987 -10.081 -46.938 1.00 32.44 219 GLN A CA 1
ATOM 1770 C C . GLN A 1 219 ? 32.976 -8.569 -46.740 1.00 32.44 219 GLN A C 1
ATOM 1772 O O . GLN A 1 219 ? 33.799 -8.009 -46.025 1.00 32.44 219 GLN A O 1
ATOM 1777 N N . PHE A 1 220 ? 32.051 -7.904 -47.429 1.00 38.91 220 PHE A N 1
ATOM 1778 C CA . PHE A 1 220 ? 31.691 -6.517 -47.170 1.00 38.91 220 PHE A CA 1
ATOM 1779 C C . PHE A 1 220 ? 31.307 -6.386 -45.689 1.00 38.91 220 PHE A C 1
ATOM 1781 O O . PHE A 1 220 ? 30.204 -6.771 -45.301 1.00 38.91 220 PHE A O 1
ATOM 1788 N N . GLU A 1 221 ? 32.213 -5.866 -44.864 1.00 40.38 221 GLU A N 1
ATOM 1789 C CA . GLU A 1 221 ? 31.875 -5.417 -43.520 1.00 40.38 221 GLU A CA 1
ATOM 1790 C C . GLU A 1 221 ? 30.974 -4.189 -43.629 1.00 40.38 221 GLU A C 1
ATOM 1792 O O . GLU A 1 221 ? 31.347 -3.140 -44.157 1.00 40.38 221 GLU A O 1
ATOM 1797 N N . ASP A 1 222 ? 29.742 -4.358 -43.161 1.00 44.34 222 ASP A N 1
ATOM 1798 C CA . ASP A 1 222 ? 28.787 -3.282 -42.965 1.00 44.34 222 ASP A CA 1
ATOM 1799 C C . ASP A 1 222 ? 29.331 -2.309 -41.891 1.00 44.34 222 ASP A C 1
ATOM 1801 O O . ASP A 1 222 ? 29.534 -2.734 -40.747 1.00 44.34 222 ASP A O 1
ATOM 1805 N N . PRO A 1 223 ? 29.558 -1.013 -42.201 1.00 54.88 223 PRO A N 1
ATOM 1806 C CA . PRO A 1 223 ? 30.157 -0.037 -41.279 1.00 54.88 223 PRO A CA 1
ATOM 1807 C C . PRO A 1 223 ? 29.367 0.181 -39.981 1.00 54.88 223 PRO A C 1
ATOM 1809 O O . PRO A 1 223 ? 29.853 0.820 -39.052 1.00 54.88 223 PRO A O 1
ATOM 1812 N N . THR A 1 224 ? 28.135 -0.323 -39.905 1.00 50.00 224 THR A N 1
ATOM 1813 C CA . THR A 1 224 ? 27.261 -0.215 -38.733 1.00 50.00 224 THR A CA 1
ATOM 1814 C C . THR A 1 224 ? 27.468 -1.296 -37.671 1.00 50.00 224 THR A C 1
ATOM 1816 O O . THR A 1 224 ? 26.831 -1.228 -36.618 1.00 50.00 224 THR A O 1
ATOM 1819 N N . ARG A 1 225 ? 28.357 -2.276 -37.890 1.00 53.44 225 ARG A N 1
ATOM 1820 C CA . ARG A 1 225 ? 28.552 -3.399 -36.955 1.00 53.44 225 ARG A CA 1
ATOM 1821 C C . ARG A 1 225 ? 29.258 -3.018 -35.642 1.00 53.44 225 ARG A C 1
ATOM 1823 O O . ARG A 1 225 ? 29.093 -3.723 -34.654 1.00 53.44 225 ARG A O 1
ATOM 1830 N N . GLY A 1 226 ? 29.956 -1.879 -35.593 1.00 52.06 226 GLY A N 1
ATOM 1831 C CA . GLY A 1 226 ? 30.604 -1.379 -34.370 1.00 52.06 226 GLY A CA 1
ATOM 1832 C C . GLY A 1 226 ? 29.650 -0.758 -33.341 1.00 52.06 226 GLY A C 1
ATOM 1833 O O . GLY A 1 226 ? 29.934 -0.789 -32.154 1.00 52.06 226 GLY A O 1
ATOM 1834 N N . MET A 1 227 ? 28.482 -0.249 -33.756 1.00 52.06 227 MET A N 1
ATOM 1835 C CA . MET A 1 227 ? 27.584 0.510 -32.862 1.00 52.06 227 MET A CA 1
ATOM 1836 C C . MET A 1 227 ? 26.552 -0.364 -32.118 1.00 52.06 227 MET A C 1
ATOM 1838 O O . MET A 1 227 ? 25.660 0.155 -31.452 1.00 52.06 227 MET A O 1
ATOM 1842 N N . LYS A 1 228 ? 26.608 -1.691 -32.291 1.00 54.56 228 LYS A N 1
ATOM 1843 C CA . LYS A 1 228 ? 25.642 -2.663 -31.739 1.00 54.56 228 LYS A CA 1
ATOM 1844 C C . LYS A 1 228 ? 26.301 -3.797 -30.946 1.00 54.56 228 LYS A C 1
ATOM 1846 O O . LYS A 1 228 ? 25.666 -4.822 -30.711 1.00 54.56 228 LYS A O 1
ATOM 1851 N N . ARG A 1 229 ? 27.559 -3.637 -30.535 1.00 58.38 229 ARG A N 1
ATOM 1852 C CA . ARG A 1 229 ? 28.232 -4.574 -29.630 1.00 58.38 229 ARG A CA 1
ATOM 1853 C C . ARG A 1 229 ? 28.052 -4.084 -28.196 1.00 58.38 229 ARG A C 1
ATOM 1855 O O . ARG A 1 229 ? 28.920 -3.424 -27.663 1.00 58.38 229 ARG A O 1
ATOM 1862 N N . SER A 1 230 ? 26.899 -4.336 -27.589 1.00 56.91 230 SER A N 1
ATOM 1863 C CA . SER A 1 230 ? 26.714 -4.041 -26.155 1.00 56.91 230 SER A CA 1
ATOM 18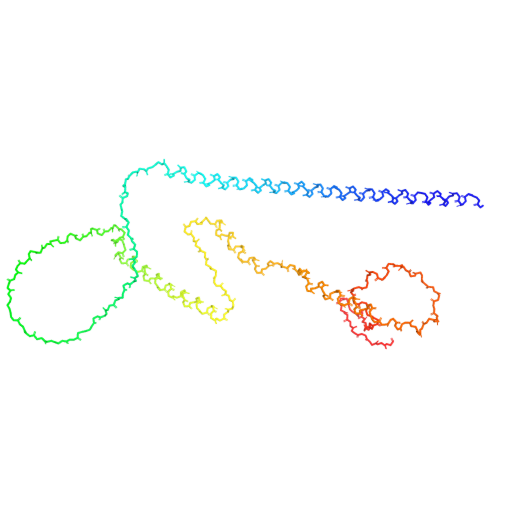64 C C . SER A 1 230 ? 26.017 -5.155 -25.385 1.00 56.91 230 SER A C 1
ATOM 1866 O O . SER A 1 230 ? 25.731 -5.009 -24.204 1.00 56.91 230 SER A O 1
ATOM 1868 N N . LEU A 1 231 ? 25.756 -6.301 -26.022 1.00 48.88 231 LEU A N 1
ATOM 1869 C CA . LEU A 1 231 ? 25.153 -7.449 -25.350 1.00 48.88 231 LEU A CA 1
ATOM 1870 C C . LEU A 1 231 ? 25.869 -8.740 -25.754 1.00 48.88 231 LEU A C 1
ATOM 1872 O O . LEU A 1 231 ? 25.475 -9.414 -26.701 1.00 48.88 231 LEU A O 1
ATOM 1876 N N . GLY A 1 232 ? 26.919 -9.079 -25.002 1.00 59.03 232 GLY A N 1
ATOM 1877 C CA . GLY A 1 232 ? 27.404 -10.457 -24.864 1.00 59.03 232 GLY A CA 1
ATOM 1878 C C . GLY A 1 232 ? 28.181 -11.062 -26.036 1.00 59.03 232 GLY A C 1
ATOM 1879 O O . GLY A 1 232 ? 28.407 -12.269 -26.023 1.00 59.03 232 GLY A O 1
ATOM 1880 N N . ASP A 1 233 ? 28.609 -10.270 -27.020 1.00 55.00 233 ASP A N 1
ATOM 1881 C CA . ASP A 1 233 ? 29.429 -10.760 -28.139 1.00 55.00 233 ASP A CA 1
ATOM 1882 C C . ASP A 1 233 ? 30.912 -10.787 -27.723 1.00 55.00 233 ASP A C 1
ATOM 1884 O O . ASP A 1 233 ? 31.714 -9.924 -28.099 1.00 55.00 233 ASP A O 1
ATOM 1888 N N . SER A 1 234 ? 31.252 -11.743 -26.850 1.00 60.66 234 SER A N 1
ATOM 1889 C CA . SER A 1 234 ? 32.637 -12.032 -26.479 1.00 60.66 234 SER A CA 1
ATOM 1890 C C . SER A 1 234 ? 33.268 -12.936 -27.542 1.00 60.66 234 SER A C 1
ATOM 1892 O O . SER A 1 234 ? 32.645 -13.873 -28.044 1.00 60.66 234 SER A O 1
ATOM 1894 N N . ASN A 1 235 ? 34.544 -12.705 -27.857 1.00 60.25 235 ASN A N 1
ATOM 1895 C CA . ASN A 1 235 ? 35.314 -13.584 -28.749 1.00 60.25 235 ASN A CA 1
ATOM 1896 C C . ASN A 1 235 ? 35.554 -14.986 -28.139 1.00 60.25 235 ASN A C 1
ATOM 1898 O O . ASN A 1 235 ? 36.087 -15.874 -28.803 1.00 60.25 235 ASN A O 1
ATOM 1902 N N . TYR A 1 236 ? 35.157 -15.190 -26.879 1.00 62.41 236 TYR A N 1
ATOM 1903 C CA . TYR A 1 236 ? 35.253 -16.438 -26.130 1.00 62.41 236 TYR A CA 1
ATOM 1904 C C . TYR A 1 236 ? 33.855 -17.027 -25.956 1.00 62.41 236 TYR A C 1
ATOM 1906 O O . TYR A 1 236 ? 33.279 -17.034 -24.868 1.00 62.41 236 TYR A O 1
ATOM 1914 N N . PHE A 1 237 ? 33.289 -17.488 -27.068 1.00 65.25 237 PHE A N 1
ATOM 1915 C CA . PHE A 1 237 ? 32.001 -18.162 -27.056 1.00 65.25 237 PHE A CA 1
ATOM 1916 C C . PHE A 1 237 ? 32.175 -19.611 -26.580 1.00 65.25 237 PHE A C 1
ATOM 1918 O O . PHE A 1 237 ? 32.792 -20.423 -27.274 1.00 65.25 237 PHE A O 1
ATOM 1925 N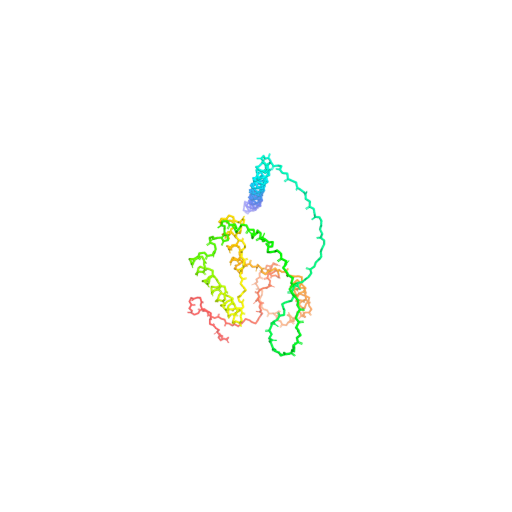 N . ASP A 1 238 ? 31.611 -19.954 -25.419 1.00 68.62 238 ASP A N 1
ATOM 1926 C CA . ASP A 1 238 ? 31.460 -21.355 -25.018 1.00 68.62 238 ASP A CA 1
ATOM 1927 C C . ASP A 1 238 ? 30.494 -22.028 -26.004 1.00 68.62 238 ASP A C 1
ATOM 1929 O O . ASP A 1 238 ? 29.354 -21.577 -26.141 1.00 68.62 238 ASP A O 1
ATOM 1933 N N . PRO A 1 239 ? 30.896 -23.085 -26.733 1.00 72.12 239 PRO A N 1
ATOM 1934 C CA . PRO A 1 239 ? 30.030 -23.693 -27.729 1.00 72.12 239 PRO A CA 1
ATOM 1935 C C . PRO A 1 239 ? 28.790 -24.250 -27.036 1.00 72.12 239 PRO A C 1
ATOM 1937 O O . PRO A 1 239 ? 28.887 -25.066 -26.127 1.00 72.12 239 PRO A O 1
ATOM 1940 N N . VAL A 1 240 ? 27.604 -23.841 -27.474 1.00 69.56 240 VAL A N 1
ATOM 1941 C CA . VAL A 1 240 ? 26.333 -24.350 -26.957 1.00 69.56 240 VAL A CA 1
ATOM 1942 C C . VAL A 1 240 ? 25.558 -24.986 -28.102 1.00 69.56 240 VAL A C 1
ATOM 1944 O O . VAL A 1 240 ? 25.456 -24.435 -29.194 1.00 69.56 240 VAL A O 1
ATOM 1947 N N . SER A 1 241 ? 25.004 -26.172 -27.856 1.00 71.00 241 SER A N 1
ATOM 1948 C CA . SER A 1 241 ? 24.230 -26.930 -28.840 1.00 71.00 241 SER A CA 1
ATOM 1949 C C . SER A 1 241 ? 22.769 -27.059 -28.411 1.00 71.00 241 SER A C 1
ATOM 1951 O O . SER A 1 241 ? 22.467 -27.427 -27.273 1.00 71.00 241 SER A O 1
ATOM 1953 N N . LEU A 1 242 ? 21.846 -26.787 -29.336 1.00 66.56 242 LEU A N 1
ATOM 1954 C CA . LEU A 1 242 ? 20.415 -27.006 -29.135 1.00 66.56 242 LEU A CA 1
ATOM 1955 C C . LEU A 1 242 ? 20.087 -28.469 -29.464 1.00 66.56 242 LEU A C 1
ATOM 1957 O O . LEU A 1 242 ? 19.916 -28.835 -30.626 1.00 66.56 242 LEU A O 1
ATOM 1961 N N . LYS A 1 243 ? 20.045 -29.331 -28.442 1.00 66.62 243 LYS A N 1
ATOM 1962 C CA . LYS A 1 243 ? 19.708 -30.759 -28.621 1.00 66.62 243 LYS A CA 1
ATOM 1963 C C . LYS A 1 243 ? 18.210 -31.045 -28.480 1.00 66.62 243 LYS A C 1
ATOM 1965 O O . LYS A 1 243 ? 17.731 -32.033 -29.029 1.00 66.62 243 LYS A O 1
ATOM 1970 N N . VAL A 1 244 ? 17.476 -30.198 -27.759 1.00 70.12 244 VAL A N 1
ATOM 1971 C CA . VAL A 1 244 ? 16.026 -30.296 -27.521 1.00 70.12 244 VAL A CA 1
ATOM 1972 C C . VAL A 1 244 ? 15.439 -28.886 -27.612 1.00 70.12 244 VAL A C 1
ATOM 1974 O O . VAL A 1 244 ? 16.140 -27.9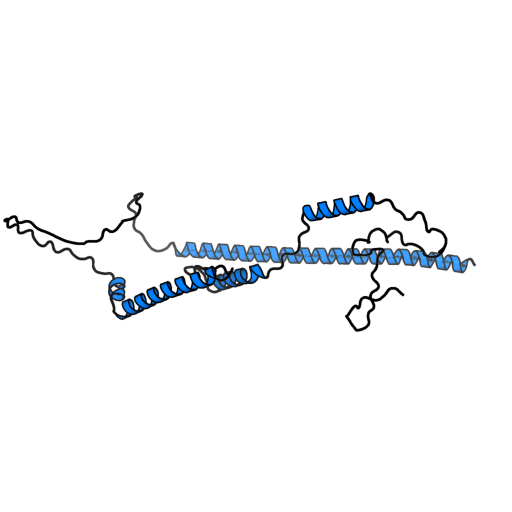26 -27.296 1.00 70.12 244 VAL A O 1
ATOM 1977 N N . ALA A 1 245 ? 14.185 -28.754 -28.063 1.00 67.19 245 ALA A N 1
ATOM 1978 C CA . ALA A 1 245 ? 13.497 -27.464 -28.119 1.00 67.19 245 ALA A CA 1
ATOM 1979 C C . ALA A 1 245 ? 13.627 -26.730 -26.773 1.00 67.19 245 ALA A C 1
ATOM 1981 O O . ALA A 1 245 ? 13.335 -27.302 -25.723 1.00 67.19 245 ALA A O 1
ATOM 1982 N N . ASP A 1 246 ? 14.123 -25.496 -26.841 1.00 68.56 246 ASP A N 1
ATOM 1983 C CA . ASP A 1 246 ? 14.266 -24.549 -25.731 1.00 68.56 246 ASP A CA 1
ATOM 1984 C C . ASP A 1 246 ? 15.232 -24.952 -24.598 1.00 68.56 246 ASP A C 1
ATOM 1986 O O . ASP A 1 246 ? 15.227 -24.331 -23.536 1.00 68.56 246 ASP A O 1
ATOM 1990 N N . ILE A 1 247 ? 16.107 -25.949 -24.812 1.00 69.44 247 ILE A N 1
ATOM 1991 C CA . ILE A 1 247 ? 17.171 -26.309 -23.858 1.00 69.44 247 ILE A CA 1
ATOM 1992 C C . ILE A 1 247 ? 18.539 -26.283 -24.543 1.00 69.44 247 ILE A C 1
ATOM 1994 O O . ILE A 1 247 ? 18.851 -27.081 -25.433 1.00 69.44 247 ILE A O 1
ATOM 1998 N N . LEU A 1 248 ? 19.374 -25.367 -24.061 1.00 69.62 248 LEU A N 1
ATOM 1999 C CA . LEU A 1 248 ? 20.754 -25.164 -24.472 1.00 69.62 248 LEU A CA 1
ATOM 2000 C C . LEU A 1 248 ? 21.693 -26.064 -23.653 1.00 69.62 248 LEU A C 1
ATOM 2002 O O . LEU A 1 248 ? 21.727 -25.980 -22.427 1.00 69.62 248 LEU A O 1
ATOM 2006 N N . TYR A 1 249 ? 22.450 -26.935 -24.327 1.00 71.38 249 TYR A N 1
ATOM 2007 C CA . TYR A 1 249 ? 23.466 -27.778 -23.693 1.00 71.38 249 TYR A CA 1
ATOM 2008 C C . TYR A 1 249 ? 24.865 -27.222 -23.965 1.00 71.38 249 TYR A C 1
ATOM 2010 O O . TYR A 1 249 ? 25.182 -27.020 -25.143 1.00 71.38 249 TYR A O 1
ATOM 2018 N N . PRO A 1 250 ? 25.728 -27.059 -22.943 1.00 76.75 250 PRO A N 1
ATOM 2019 C CA . PRO A 1 250 ? 27.133 -26.752 -23.180 1.00 76.75 250 PRO A CA 1
ATOM 2020 C C . PRO A 1 250 ? 27.747 -27.885 -24.014 1.00 76.75 250 PRO A C 1
ATOM 2022 O O . PRO A 1 250 ? 27.636 -29.071 -23.685 1.00 76.75 250 PRO A O 1
ATOM 2025 N N . GLY A 1 251 ? 28.280 -27.516 -25.171 1.00 64.00 251 GLY A N 1
ATOM 2026 C CA . GLY A 1 251 ? 28.997 -28.368 -26.104 1.00 64.00 251 GLY A CA 1
ATOM 2027 C C . GLY A 1 251 ? 30.484 -28.416 -25.767 1.00 64.00 251 GLY A C 1
ATOM 2028 O O . GLY A 1 251 ? 30.997 -27.586 -25.026 1.00 64.00 251 GLY A O 1
ATOM 2029 N N . ASN A 1 252 ? 31.176 -29.417 -26.306 1.00 61.62 252 ASN A N 1
ATOM 2030 C CA . ASN A 1 252 ? 32.632 -29.492 -26.249 1.00 61.62 252 ASN A CA 1
ATOM 2031 C C . ASN A 1 252 ? 33.188 -28.872 -27.546 1.00 61.62 252 ASN A C 1
ATOM 2033 O O . ASN A 1 252 ? 32.599 -29.139 -28.598 1.00 61.62 252 ASN A O 1
ATOM 2037 N N . PRO A 1 253 ? 34.264 -28.067 -27.502 1.00 58.38 253 PRO A N 1
ATOM 2038 C CA . PRO A 1 253 ? 34.881 -27.506 -28.700 1.00 58.38 253 PRO A CA 1
ATOM 2039 C C . PRO A 1 253 ? 35.682 -28.595 -29.431 1.00 58.38 253 PRO A C 1
ATOM 2041 O O . PRO A 1 253 ? 36.860 -28.797 -29.147 1.00 58.38 253 PRO A O 1
ATOM 2044 N N . GLU A 1 254 ? 35.037 -29.324 -30.340 1.00 52.56 254 GLU A N 1
ATOM 2045 C CA . GLU A 1 254 ? 35.696 -30.128 -31.385 1.00 52.56 254 GLU A CA 1
ATOM 2046 C C . GLU A 1 254 ? 35.099 -29.815 -32.757 1.00 52.56 254 GLU A C 1
ATOM 2048 O O . GLU A 1 254 ? 33.851 -29.721 -32.851 1.00 52.56 254 GLU A O 1
#

Sequence (254 aa):
MKRRVLEADVKNQEARIEGERQRILEEERLKKAMEEEKERQRLLDEEEKALEAARQEALERHDRDATTADTIPSDGESELGTPIQVPSNVLDDDEKGENEADSYMESEVEVPEKTELELLMEQPEAKAFMERLIHFERNMSNLLAAITGSSAVDPFRIAIQHATIEMVLDIVIKYEERPYKYVSWEVTQVDMDEIEEDLEAEALEPDNETENKEESEDQFEDPTRGMKRSLGDSNYFDPVSLKVADILYPGNPE

Mean predicted aligned error: 23.64 Å